Protein AF-0000000074164838 (afdb_homodimer)

Structure (mmCIF, N/CA/C/O backbone):
data_AF-0000000074164838-model_v1
#
loop_
_entity.id
_entity.type
_entity.pdbx_description
1 polymer 'Conserved hypothetical membrane protein'
#
loop_
_atom_site.group_PDB
_atom_site.id
_atom_site.type_symbol
_atom_site.label_atom_id
_atom_site.label_alt_id
_atom_site.label_comp_id
_atom_site.label_asym_id
_atom_site.label_entity_id
_atom_site.label_seq_id
_atom_site.pdbx_PDB_ins_code
_atom_site.Cartn_x
_atom_site.Cartn_y
_atom_site.Cartn_z
_atom_site.occupancy
_atom_site.B_iso_or_equiv
_atom_site.auth_seq_id
_atom_site.auth_comp_id
_atom_site.auth_asym_id
_atom_site.auth_atom_id
_atom_site.pdbx_PDB_model_num
ATOM 1 N N . MET A 1 1 ? -15.133 31.375 -4.34 1 31.69 1 MET A N 1
ATOM 2 C CA . MET A 1 1 ? -13.945 30.531 -4.297 1 31.69 1 MET A CA 1
ATOM 3 C C . MET A 1 1 ? -14.195 29.203 -4.98 1 31.69 1 MET A C 1
ATOM 5 O O . MET A 1 1 ? -15.008 28.406 -4.512 1 31.69 1 MET A O 1
ATOM 9 N N . LYS A 1 2 ? -14.445 29.156 -6.27 1 39.19 2 LYS A N 1
ATOM 10 C CA . LYS A 1 2 ? -14.992 28.188 -7.219 1 39.19 2 LYS A CA 1
ATOM 11 C C . LYS A 1 2 ? -14.523 26.766 -6.898 1 39.19 2 LYS A C 1
ATOM 13 O O . LYS A 1 2 ? -13.336 26.547 -6.66 1 39.19 2 LYS A O 1
ATOM 18 N N . ASN A 1 3 ? -15.234 25.781 -6.465 1 41.34 3 ASN A N 1
ATOM 19 C CA . ASN A 1 3 ? -15.07 24.484 -5.812 1 41.34 3 ASN A CA 1
ATOM 20 C C . ASN A 1 3 ? -14.289 23.516 -6.68 1 41.34 3 ASN A C 1
ATOM 22 O O . ASN A 1 3 ? -14.82 22.969 -7.645 1 41.34 3 ASN A O 1
ATOM 26 N N . GLN A 1 4 ? -13.25 23.906 -7.422 1 44 4 GLN A N 1
ATOM 27 C CA . GLN A 1 4 ? -12.352 23.219 -8.344 1 44 4 GLN A CA 1
ATOM 28 C C . GLN A 1 4 ? -12.258 21.719 -8.008 1 44 4 GLN A C 1
ATOM 30 O O . GLN A 1 4 ? -11.781 21.359 -6.934 1 44 4 GLN A O 1
ATOM 35 N N . LYS A 1 5 ? -13.148 21.094 -8.508 1 53.88 5 LYS A N 1
ATOM 36 C CA . LYS A 1 5 ? -13.234 19.641 -8.43 1 53.88 5 LYS A CA 1
ATOM 37 C C . LYS A 1 5 ? -11.844 19.016 -8.352 1 53.88 5 LYS A C 1
ATOM 39 O O . LYS A 1 5 ? -11.023 19.188 -9.25 1 53.88 5 LYS A O 1
ATOM 44 N N . SER A 1 6 ? -11.188 18.734 -7.074 1 76 6 SER A N 1
ATOM 45 C CA . SER A 1 6 ? -9.82 18.516 -6.613 1 76 6 SER A CA 1
ATOM 46 C C . SER A 1 6 ? -9.25 17.234 -7.184 1 76 6 SER A C 1
ATOM 48 O O . SER A 1 6 ? -9.992 16.297 -7.508 1 76 6 SER A O 1
ATOM 50 N N . ILE A 1 7 ? -8.242 17.312 -8.062 1 84.12 7 ILE A N 1
ATOM 51 C CA . ILE A 1 7 ? -7.473 16.219 -8.664 1 84.12 7 ILE A CA 1
ATOM 52 C C . ILE A 1 7 ? -7.523 14.992 -7.762 1 84.12 7 ILE A C 1
ATOM 54 O O . ILE A 1 7 ? -7.48 13.859 -8.242 1 84.12 7 ILE A O 1
ATOM 58 N N . ASP A 1 8 ? -7.82 15.195 -6.543 1 85.44 8 ASP A N 1
ATOM 59 C CA . ASP A 1 8 ? -7.855 14.094 -5.586 1 85.44 8 ASP A CA 1
ATOM 60 C C . ASP A 1 8 ? -9.07 13.203 -5.816 1 85.44 8 ASP A C 1
ATOM 62 O O . ASP A 1 8 ? -8.977 11.977 -5.738 1 85.44 8 ASP A O 1
ATOM 66 N N . VAL A 1 9 ? -10.188 13.852 -6.25 1 86.56 9 VAL A N 1
ATOM 67 C CA . VAL A 1 9 ? -11.406 13.094 -6.504 1 86.56 9 VAL A CA 1
ATOM 68 C C . VAL A 1 9 ? -11.227 12.211 -7.73 1 86.56 9 VAL A C 1
ATOM 70 O O . VAL A 1 9 ? -11.516 11.008 -7.688 1 86.56 9 VAL A O 1
ATOM 73 N N . TYR A 1 10 ? -10.711 12.734 -8.719 1 88.88 10 TYR A N 1
ATOM 74 C CA . TYR A 1 10 ? -10.516 11.992 -9.961 1 88.88 10 TYR A CA 1
ATOM 75 C C . TYR A 1 10 ? -9.539 10.836 -9.75 1 88.88 10 TYR A C 1
ATOM 77 O O . TYR A 1 10 ? -9.781 9.719 -10.211 1 88.88 10 TYR A O 1
ATOM 85 N N . LEU A 1 11 ? -8.523 11.094 -9.094 1 90.75 11 LEU A N 1
ATOM 86 C CA . LEU A 1 11 ? -7.52 10.07 -8.844 1 90.75 11 LEU A CA 1
ATOM 87 C C . LEU A 1 11 ? -8.086 8.961 -7.957 1 90.75 11 LEU A C 1
ATOM 89 O O . LEU A 1 11 ? -7.883 7.777 -8.234 1 90.75 11 LEU A O 1
ATOM 93 N N . ALA A 1 12 ? -8.805 9.352 -7.012 1 91.44 12 ALA A N 1
ATOM 94 C CA . ALA A 1 12 ? -9.383 8.375 -6.098 1 91.44 12 ALA A CA 1
ATOM 95 C C . ALA A 1 12 ? -10.414 7.5 -6.805 1 91.44 12 ALA A C 1
ATOM 97 O O . ALA A 1 12 ? -10.391 6.273 -6.676 1 91.44 12 ALA A O 1
ATOM 98 N N . TYR A 1 13 ? -11.211 8.07 -7.621 1 93.06 13 TYR A N 1
ATOM 99 C CA . TYR A 1 13 ? -12.242 7.32 -8.32 1 93.06 13 TYR A CA 1
ATOM 100 C C . TYR A 1 13 ? -11.641 6.43 -9.398 1 93.06 13 TYR A C 1
ATOM 102 O O . TYR A 1 13 ? -12.203 5.379 -9.734 1 93.06 13 TYR A O 1
ATOM 110 N N . SER A 1 14 ? -10.531 6.863 -9.898 1 93.5 14 SER A N 1
ATOM 111 C CA . SER A 1 14 ? -9.875 6.043 -10.906 1 93.5 14 SER A CA 1
ATOM 112 C C . SER A 1 14 ? -9.414 4.707 -10.32 1 93.5 14 SER A C 1
ATOM 114 O O . SER A 1 14 ? -9.227 3.736 -11.055 1 93.5 14 SER A O 1
ATOM 116 N N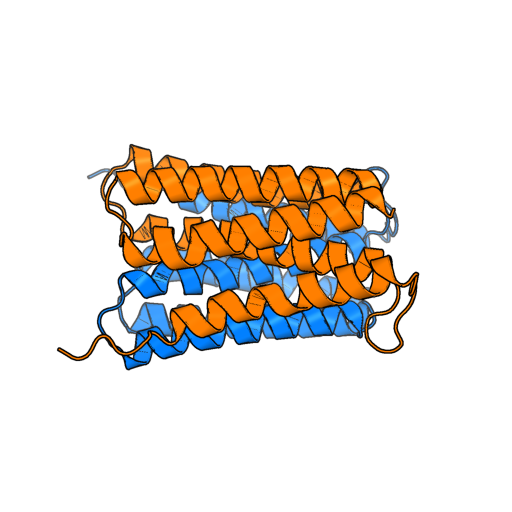 . GLY A 1 15 ? -9.242 4.672 -9.055 1 93.38 15 GLY A N 1
ATOM 117 C CA . GLY A 1 15 ? -8.875 3.438 -8.383 1 93.38 15 GLY A CA 1
ATOM 118 C C . GLY A 1 15 ? -9.945 2.371 -8.461 1 93.38 15 GLY A C 1
ATOM 119 O O . GLY A 1 15 ? -9.664 1.185 -8.273 1 93.38 15 GLY A O 1
ATOM 120 N N . LEU A 1 16 ? -11.125 2.76 -8.812 1 95.25 16 LEU A N 1
ATOM 121 C CA . LEU A 1 16 ? -12.25 1.836 -8.906 1 95.25 16 LEU A CA 1
ATOM 122 C C . LEU A 1 16 ? -12.219 1.068 -10.219 1 95.25 16 LEU A C 1
ATOM 124 O O . LEU A 1 16 ? -12.805 -0.01 -10.328 1 95.25 16 LEU A O 1
ATOM 128 N N . ILE A 1 17 ? -11.562 1.521 -11.117 1 95.75 17 ILE A N 1
ATOM 129 C CA . ILE A 1 17 ? -11.633 1.052 -12.492 1 95.75 17 ILE A CA 1
ATOM 130 C C . ILE A 1 17 ? -11.172 -0.401 -12.57 1 95.75 17 ILE A C 1
ATOM 132 O O . ILE A 1 17 ? -11.875 -1.256 -13.117 1 95.75 17 ILE A O 1
ATOM 136 N N . PRO A 1 18 ? -10.055 -0.756 -12.062 1 96.69 18 PRO A N 1
ATOM 137 C CA . PRO A 1 18 ? -9.633 -2.156 -12.164 1 96.69 18 PRO A CA 1
ATOM 138 C C . PRO A 1 18 ? -10.586 -3.109 -11.438 1 96.69 18 PRO A C 1
ATOM 140 O O . PRO A 1 18 ? -10.844 -4.211 -11.922 1 96.69 18 PRO A O 1
ATOM 143 N N . PHE A 1 19 ? -11.094 -2.664 -10.289 1 97.94 19 PHE A N 1
ATOM 144 C CA . PHE A 1 19 ? -12.062 -3.504 -9.594 1 97.94 19 PHE A CA 1
ATOM 145 C C . PHE A 1 19 ? -13.266 -3.795 -10.477 1 97.94 19 PHE A C 1
ATOM 147 O O . PHE A 1 19 ? -13.727 -4.938 -10.547 1 97.94 19 PHE A O 1
ATOM 154 N N . LEU A 1 20 ? -13.75 -2.723 -11.055 1 97.5 20 LEU A N 1
ATOM 155 C CA . LEU A 1 20 ? -14.891 -2.852 -11.969 1 97.5 20 LEU A CA 1
ATOM 156 C C . LEU A 1 20 ? -14.539 -3.756 -13.141 1 97.5 20 LEU A C 1
ATOM 158 O O . LEU A 1 20 ? -15.312 -4.652 -13.492 1 97.5 20 LEU A O 1
ATOM 162 N N . PHE A 1 21 ? -13.461 -3.578 -13.75 1 97.25 21 PHE A N 1
ATOM 163 C CA . PHE A 1 21 ? -13.016 -4.324 -14.922 1 97.25 21 PHE A CA 1
ATOM 164 C C . PHE A 1 21 ? -12.93 -5.812 -14.617 1 97.25 21 PHE A C 1
ATOM 166 O O . PHE A 1 21 ? -13.492 -6.633 -15.344 1 97.25 21 PHE A O 1
ATOM 173 N N . PHE A 1 22 ? -12.266 -6.176 -13.578 1 97.25 22 PHE A N 1
ATOM 174 C CA . PHE A 1 22 ? -12.047 -7.586 -13.273 1 97.25 22 PHE A CA 1
ATOM 175 C C . PHE A 1 22 ? -13.352 -8.25 -12.852 1 97.25 22 PHE A C 1
ATOM 177 O O . PHE A 1 22 ? -13.578 -9.43 -13.148 1 97.25 22 PHE A O 1
ATOM 184 N N . THR A 1 23 ? -14.195 -7.504 -12.094 1 97.56 23 THR A N 1
ATOM 185 C CA . THR A 1 23 ? -15.492 -8.055 -11.727 1 97.56 23 THR A CA 1
ATOM 186 C C . THR A 1 23 ? -16.328 -8.344 -12.969 1 97.56 23 THR A C 1
ATOM 188 O O . THR A 1 23 ? -16.969 -9.391 -13.062 1 97.56 23 THR A O 1
ATOM 191 N N . ILE A 1 24 ? -16.312 -7.426 -13.938 1 97.56 24 ILE A N 1
ATOM 192 C CA . ILE A 1 24 ? -17.031 -7.625 -15.195 1 97.56 24 ILE A CA 1
ATOM 193 C C . ILE A 1 24 ? -16.453 -8.844 -15.922 1 97.56 24 ILE A C 1
ATOM 195 O O . ILE A 1 24 ? -17.219 -9.648 -16.469 1 97.56 24 ILE A O 1
ATOM 199 N N . CYS A 1 25 ? -15.172 -8.969 -15.961 1 97.31 25 CYS A N 1
ATOM 200 C CA . CYS A 1 25 ? -14.547 -10.133 -16.578 1 97.31 25 CYS A CA 1
ATOM 201 C C . CYS A 1 25 ? -15.055 -11.422 -15.945 1 97.31 25 CYS A C 1
ATOM 203 O O . CYS A 1 25 ? -15.375 -12.383 -16.656 1 97.31 25 CYS A O 1
ATOM 205 N N . LEU A 1 26 ? -15.125 -11.445 -14.641 1 96.38 26 LEU A N 1
ATOM 206 C CA . LEU A 1 26 ? -15.586 -12.641 -13.945 1 96.38 26 LEU A CA 1
ATOM 207 C C . LEU A 1 26 ? -17.062 -12.906 -14.242 1 96.38 26 LEU A C 1
ATOM 209 O O . LEU A 1 26 ? -17.469 -14.062 -14.391 1 96.38 26 LEU A O 1
ATOM 213 N N . LEU A 1 27 ? -17.875 -11.867 -14.336 1 96.44 27 LEU A N 1
ATOM 214 C CA . LEU A 1 27 ? -19.297 -11.984 -14.633 1 96.44 27 LEU A CA 1
ATOM 215 C C . LEU A 1 27 ? -19.516 -12.648 -15.992 1 96.44 27 LEU A C 1
ATOM 217 O O . LEU A 1 27 ? -20.469 -13.406 -16.172 1 96.44 27 LEU A O 1
ATOM 221 N N . PHE A 1 28 ? -18.594 -12.43 -16.859 1 96.81 28 PHE A N 1
ATOM 222 C CA . PHE A 1 28 ? -18.719 -12.977 -18.219 1 96.81 28 PHE A CA 1
ATOM 223 C C . PHE A 1 28 ? -17.844 -14.219 -18.375 1 96.81 28 PHE A C 1
ATOM 225 O O . PHE A 1 28 ? -17.625 -14.672 -19.5 1 96.81 28 PHE A O 1
ATOM 232 N N . ASN A 1 29 ? -17.25 -14.703 -17.328 1 94.62 29 ASN A N 1
ATOM 233 C CA . ASN A 1 29 ? -16.5 -15.953 -17.25 1 94.62 29 ASN A CA 1
ATOM 234 C C . ASN A 1 29 ? -15.172 -15.867 -18 1 94.62 29 ASN A C 1
ATOM 236 O O . ASN A 1 29 ? -14.742 -16.844 -18.625 1 94.62 29 ASN A O 1
ATOM 240 N N . TYR A 1 30 ? -14.68 -14.688 -18.047 1 94.62 30 TYR A N 1
ATOM 241 C CA . TYR A 1 30 ? -13.312 -14.516 -18.531 1 94.62 30 TYR A CA 1
ATOM 242 C C . TYR A 1 30 ? -12.297 -14.75 -17.422 1 94.62 30 TYR A C 1
ATOM 244 O O . TYR A 1 30 ? -11.953 -13.836 -16.688 1 94.62 30 TYR A O 1
ATOM 252 N N . LYS A 1 31 ? -11.742 -15.891 -17.391 1 92.56 31 LYS A N 1
ATOM 253 C CA . LYS A 1 31 ? -10.891 -16.312 -16.297 1 92.56 31 LYS A CA 1
ATOM 254 C C . LYS A 1 31 ? -9.438 -15.914 -16.531 1 92.56 31 LYS A C 1
ATOM 256 O O . LYS A 1 31 ? -8.625 -15.922 -15.609 1 92.56 31 LYS A O 1
ATOM 261 N N . HIS A 1 32 ? -9.094 -15.602 -17.797 1 92.94 32 HIS A N 1
ATOM 262 C CA . HIS A 1 32 ? -7.746 -15.188 -18.156 1 92.94 32 HIS A CA 1
ATOM 263 C C . HIS A 1 32 ? -7.781 -14.047 -19.172 1 92.94 32 HIS A C 1
ATOM 265 O O . HIS A 1 32 ? -8.586 -14.062 -20.109 1 92.94 32 HIS A O 1
ATOM 271 N N . THR A 1 33 ? -7.055 -13.047 -18.844 1 89.5 33 THR A N 1
ATOM 272 C CA . THR A 1 33 ? -6.918 -11.945 -19.797 1 89.5 33 THR A CA 1
ATOM 273 C C . THR A 1 33 ? -5.5 -11.898 -20.359 1 89.5 33 THR A C 1
ATOM 275 O O . THR A 1 33 ? -4.559 -12.375 -19.734 1 89.5 33 THR A O 1
ATOM 278 N N . LEU A 1 34 ? -5.398 -11.383 -21.547 1 86.38 34 LEU A N 1
ATOM 279 C CA . LEU A 1 34 ? -4.121 -11.344 -22.25 1 86.38 34 LEU A CA 1
ATOM 280 C C . LEU A 1 34 ? -3.105 -10.5 -21.5 1 86.38 34 LEU A C 1
ATOM 282 O O . LEU A 1 34 ? -1.947 -10.891 -21.344 1 86.38 34 LEU A O 1
ATOM 286 N N . ILE A 1 35 ? -3.531 -9.43 -20.844 1 86.06 35 ILE A N 1
ATOM 287 C CA . ILE A 1 35 ? -2.643 -8.445 -20.25 1 86.06 35 ILE A CA 1
ATOM 288 C C . ILE A 1 35 ? -2.449 -8.75 -18.766 1 86.06 35 ILE A C 1
ATOM 290 O O . ILE A 1 35 ? -1.34 -8.633 -18.234 1 86.06 35 ILE A O 1
ATOM 294 N N . PHE A 1 36 ? -3.482 -9.281 -18.125 1 91.06 36 PHE A N 1
ATOM 295 C CA . PHE A 1 36 ? -3.447 -9.328 -16.656 1 91.06 36 PHE A CA 1
ATOM 296 C C . PHE A 1 36 ? -3.352 -10.773 -16.172 1 91.06 36 PHE A C 1
ATOM 298 O O . PHE A 1 36 ? -3.242 -11.016 -14.969 1 91.06 36 PHE A O 1
ATOM 305 N N . GLY A 1 37 ? -3.344 -11.75 -17.125 1 91.88 37 GLY A N 1
ATOM 306 C CA . GLY A 1 37 ? -3.264 -13.148 -16.734 1 91.88 37 GLY A CA 1
ATOM 307 C C . GLY A 1 37 ? -4.523 -13.656 -16.062 1 91.88 37 GLY A C 1
ATOM 308 O O . GLY A 1 37 ? -5.629 -13.461 -16.578 1 91.88 37 GLY A O 1
ATOM 309 N N . ASN A 1 38 ? -4.336 -14.391 -14.977 1 93.88 38 ASN A N 1
ATOM 310 C CA . ASN A 1 38 ? -5.488 -14.914 -14.25 1 93.88 38 ASN A CA 1
ATOM 311 C C . ASN A 1 38 ? -6.312 -13.797 -13.625 1 93.88 38 ASN A C 1
ATOM 313 O O . ASN A 1 38 ? -5.789 -13 -12.844 1 93.88 38 ASN A O 1
ATOM 317 N N . THR A 1 39 ? -7.57 -13.727 -13.922 1 95.94 39 THR A N 1
ATOM 318 C CA . THR A 1 39 ? -8.453 -12.625 -13.547 1 95.94 39 THR A CA 1
ATOM 319 C C . THR A 1 39 ? -8.578 -12.531 -12.023 1 95.94 39 THR A C 1
ATOM 321 O O . THR A 1 39 ? -8.5 -11.438 -11.461 1 95.94 39 THR A O 1
ATOM 324 N N . ILE A 1 40 ? -8.758 -13.633 -11.383 1 95.75 40 ILE A N 1
ATOM 325 C CA . ILE A 1 40 ? -8.938 -13.656 -9.938 1 95.75 40 ILE A CA 1
ATOM 326 C C . ILE A 1 40 ? -7.656 -13.203 -9.25 1 95.75 40 ILE A C 1
ATOM 328 O O . ILE A 1 40 ? -7.699 -12.43 -8.289 1 95.75 40 ILE A O 1
ATOM 332 N N . GLN A 1 41 ? -6.551 -13.617 -9.781 1 93.44 41 GLN A N 1
ATOM 333 C CA . GLN A 1 41 ? -5.266 -13.227 -9.203 1 93.44 41 GLN A CA 1
ATOM 334 C C . GLN A 1 41 ? -5.004 -11.734 -9.414 1 93.44 41 GLN A C 1
ATOM 336 O O . GLN A 1 41 ? -4.508 -11.055 -8.516 1 93.44 41 GLN A O 1
ATOM 341 N N . ALA A 1 42 ? -5.336 -11.336 -10.57 1 94.44 42 ALA A N 1
ATOM 342 C CA . ALA A 1 42 ? -5.148 -9.922 -10.875 1 94.44 42 ALA A CA 1
ATOM 343 C C . ALA A 1 42 ? -6 -9.047 -9.953 1 94.44 42 ALA A C 1
ATOM 345 O O . ALA A 1 42 ? -5.523 -8.039 -9.43 1 94.44 42 ALA A O 1
ATOM 346 N N . LEU A 1 43 ? -7.246 -9.453 -9.758 1 96.31 43 LEU A N 1
ATOM 347 C CA . LEU A 1 43 ? -8.141 -8.742 -8.852 1 96.31 43 LEU A CA 1
ATOM 348 C C . LEU A 1 43 ? -7.605 -8.773 -7.422 1 96.31 43 LEU A C 1
ATOM 350 O O . LEU A 1 43 ? -7.613 -7.758 -6.727 1 96.31 43 LEU A O 1
ATOM 354 N N . SER A 1 44 ? -7.102 -9.906 -7.027 1 96.19 44 SER A N 1
ATOM 355 C CA . SER A 1 44 ? -6.582 -10.094 -5.676 1 96.19 44 SER A CA 1
ATOM 356 C C . SER A 1 44 ? -5.359 -9.219 -5.426 1 96.19 44 SER A C 1
ATOM 358 O O . SER A 1 44 ? -5.262 -8.562 -4.387 1 96.19 44 SER A O 1
ATOM 360 N N . ILE A 1 45 ? -4.496 -9.188 -6.395 1 95.69 45 ILE A N 1
ATOM 361 C CA . ILE A 1 45 ? -3.268 -8.414 -6.258 1 95.69 45 ILE A CA 1
ATOM 362 C C . ILE A 1 45 ? -3.6 -6.922 -6.23 1 95.69 45 ILE A C 1
ATOM 364 O O . ILE A 1 45 ? -3.018 -6.164 -5.449 1 95.69 45 ILE A O 1
ATOM 368 N N . TYR A 1 46 ? -4.504 -6.578 -7.07 1 96.88 46 TYR A N 1
ATOM 369 C CA . TYR A 1 46 ? -4.895 -5.172 -7.078 1 96.88 46 TYR A CA 1
ATOM 370 C C . TYR A 1 46 ? -5.52 -4.773 -5.746 1 96.88 46 TYR A C 1
ATOM 372 O O . TYR A 1 46 ? -5.199 -3.717 -5.191 1 96.88 46 TYR A O 1
ATOM 380 N N . GLY A 1 47 ? -6.43 -5.594 -5.258 1 97.62 47 GLY A N 1
ATOM 381 C CA . GLY A 1 47 ? -7 -5.34 -3.945 1 97.62 47 GLY A CA 1
ATOM 382 C C . GLY A 1 47 ? -5.957 -5.254 -2.85 1 97.62 47 GLY A C 1
ATOM 383 O O . GLY A 1 47 ? -6.039 -4.391 -1.972 1 97.62 47 GLY A O 1
ATOM 384 N N . LEU A 1 48 ? -5.031 -6.156 -2.93 1 97.56 48 LEU A N 1
ATOM 385 C CA . LEU A 1 48 ? -3.924 -6.188 -1.978 1 97.56 48 LEU A CA 1
ATOM 386 C C . LEU A 1 48 ? -3.154 -4.871 -2 1 97.56 48 LEU A C 1
ATOM 388 O O . LEU A 1 48 ? -2.863 -4.297 -0.948 1 97.56 48 LEU A O 1
ATOM 392 N N . ILE A 1 49 ? -2.887 -4.363 -3.145 1 97.62 49 ILE A N 1
ATOM 393 C CA . ILE A 1 49 ? -2.115 -3.145 -3.365 1 97.62 49 ILE A CA 1
ATOM 394 C C . ILE A 1 49 ? -2.893 -1.94 -2.838 1 97.62 49 ILE A C 1
ATOM 396 O O . ILE A 1 49 ? -2.334 -1.093 -2.137 1 97.62 49 ILE A O 1
ATOM 400 N N . ILE A 1 50 ? -4.105 -1.891 -3.133 1 97.81 50 ILE A N 1
ATOM 401 C CA . ILE A 1 50 ? -4.914 -0.744 -2.732 1 97.81 50 ILE A CA 1
ATOM 402 C C . ILE A 1 50 ? -5.113 -0.757 -1.219 1 97.81 50 ILE A C 1
ATOM 404 O O . ILE A 1 50 ? -5.059 0.291 -0.57 1 97.81 50 ILE A O 1
ATOM 408 N N . ALA A 1 51 ? -5.383 -1.91 -0.693 1 97.94 51 ALA A N 1
ATOM 409 C CA . ALA A 1 51 ? -5.504 -2.012 0.759 1 97.94 51 ALA A CA 1
ATOM 410 C C . ALA A 1 51 ? -4.227 -1.542 1.45 1 97.94 51 ALA A C 1
ATOM 412 O O . ALA A 1 51 ? -4.285 -0.82 2.449 1 97.94 51 ALA A O 1
ATOM 413 N N . SER A 1 52 ? -3.066 -1.959 0.964 1 98.12 52 SER A N 1
ATOM 414 C CA . SER A 1 52 ? -1.783 -1.535 1.514 1 98.12 52 SER A CA 1
ATOM 415 C C . SER A 1 52 ? -1.585 -0.031 1.361 1 98.12 52 SER A C 1
ATOM 417 O O . SER A 1 52 ? -1.086 0.63 2.275 1 98.12 52 SER A O 1
ATOM 419 N N . PHE A 1 53 ? -1.989 0.453 0.22 1 97.88 53 PHE A N 1
ATOM 420 C CA . PHE A 1 53 ? -1.937 1.882 -0.066 1 97.88 53 PHE A CA 1
ATOM 421 C C . PHE A 1 53 ? -2.752 2.668 0.953 1 97.88 53 PHE A C 1
ATOM 423 O O . PHE A 1 53 ? -2.279 3.668 1.497 1 97.88 53 PHE A O 1
ATOM 430 N N . LEU A 1 54 ? -3.963 2.191 1.218 1 97.12 54 LEU A N 1
ATOM 431 C CA . LEU A 1 54 ? -4.848 2.871 2.158 1 97.12 54 LEU A CA 1
ATOM 432 C C . LEU A 1 54 ? -4.285 2.811 3.574 1 97.12 54 LEU A C 1
ATOM 434 O O . LEU A 1 54 ? -4.402 3.773 4.336 1 97.12 54 LEU A O 1
ATOM 438 N N . ALA A 1 55 ? -3.721 1.688 3.924 1 97.25 55 ALA A N 1
ATOM 439 C CA . ALA A 1 55 ? -3.045 1.609 5.215 1 97.25 55 ALA A CA 1
ATOM 440 C C . ALA A 1 55 ? -1.908 2.625 5.301 1 97.25 55 ALA A C 1
ATOM 442 O O . ALA A 1 55 ? -1.709 3.256 6.344 1 97.25 55 ALA A O 1
ATOM 443 N N . GLY A 1 56 ? -1.206 2.824 4.23 1 96.56 56 GLY A N 1
ATOM 444 C CA . GLY A 1 56 ? -0.144 3.816 4.164 1 96.56 56 GLY A CA 1
ATOM 445 C C . GLY A 1 56 ? -0.644 5.238 4.34 1 96.56 56 GLY A C 1
ATOM 446 O O . GLY A 1 56 ? 0.036 6.07 4.941 1 96.56 56 GLY A O 1
ATOM 447 N N . THR A 1 57 ? -1.803 5.496 3.805 1 94.81 57 THR A N 1
ATOM 448 C CA . THR A 1 57 ? -2.377 6.828 3.961 1 94.81 57 THR A CA 1
ATOM 449 C C . THR A 1 57 ? -2.559 7.172 5.438 1 94.81 57 THR A C 1
ATOM 451 O O . THR A 1 57 ? -2.348 8.312 5.844 1 94.81 57 THR A O 1
ATOM 454 N N . HIS A 1 58 ? -2.959 6.16 6.219 1 94.06 58 HIS A N 1
ATOM 455 C CA . HIS A 1 58 ? -3.115 6.375 7.652 1 94.06 58 HIS A CA 1
ATOM 456 C C . HIS A 1 58 ? -1.775 6.676 8.312 1 94.06 58 HIS A C 1
ATOM 458 O O . HIS A 1 58 ? -1.688 7.547 9.188 1 94.06 58 HIS A O 1
ATOM 464 N N . TRP A 1 59 ? -0.799 5.992 7.91 1 92.44 59 TRP A N 1
ATOM 465 C CA . TRP A 1 59 ? 0.55 6.238 8.406 1 92.44 59 TRP A CA 1
ATOM 466 C C . TRP A 1 59 ? 1.011 7.648 8.062 1 92.44 59 TRP A C 1
ATOM 468 O O . TRP A 1 59 ? 1.604 8.336 8.898 1 92.44 59 TRP A O 1
ATOM 478 N N . GLY A 1 60 ? 0.771 8.031 6.883 1 89.56 60 GLY A N 1
ATOM 479 C CA . GLY A 1 60 ? 1.166 9.359 6.445 1 89.56 60 GLY A CA 1
ATOM 480 C C . GLY A 1 60 ? 0.454 10.469 7.195 1 89.56 60 GLY A C 1
ATOM 481 O O . GLY A 1 60 ? 1.03 11.539 7.434 1 89.56 60 GLY A O 1
ATOM 482 N N . ARG A 1 61 ? -0.73 10.242 7.578 1 86.62 61 ARG A N 1
ATOM 483 C CA . ARG A 1 61 ? -1.553 11.258 8.227 1 86.62 61 ARG A CA 1
ATOM 484 C C . ARG A 1 61 ? -1.135 11.453 9.68 1 86.62 61 ARG A C 1
ATOM 486 O O . ARG A 1 61 ? -1.387 12.508 10.2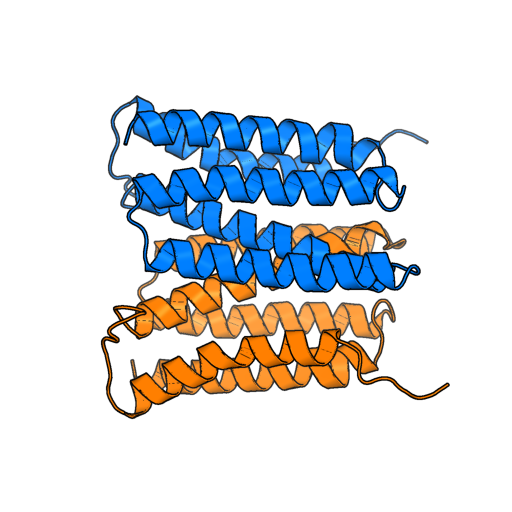66 1 86.62 61 ARG A O 1
ATOM 493 N N . GLN A 1 62 ? -0.543 10.477 10.227 1 79.81 62 GLN A N 1
ATOM 494 C CA . GLN A 1 62 ? -0.271 10.508 11.664 1 79.81 62 GLN A CA 1
ATOM 495 C C . GLN A 1 62 ? 0.726 11.609 12.008 1 79.81 62 GLN A C 1
ATOM 497 O O . GLN A 1 62 ? 0.766 12.078 13.148 1 79.81 62 GLN A O 1
ATOM 502 N N . ILE A 1 63 ? 1.451 12.094 11.102 1 74.44 63 ILE A N 1
ATOM 503 C CA . ILE A 1 63 ? 2.541 13.023 11.375 1 74.44 63 ILE A CA 1
ATOM 504 C C . ILE A 1 63 ? 1.975 14.352 11.859 1 74.44 63 ILE A C 1
ATOM 506 O O . ILE A 1 63 ? 2.578 15.023 12.695 1 74.44 63 ILE A O 1
ATOM 510 N N . ASN A 1 64 ? 0.823 14.68 11.477 1 72.69 64 ASN A N 1
ATOM 511 C CA . ASN A 1 64 ? 0.261 15.977 11.828 1 72.69 64 ASN A CA 1
ATOM 512 C C . ASN A 1 64 ? -0.788 15.852 12.93 1 72.69 64 ASN A C 1
ATOM 514 O O . ASN A 1 64 ? -1.488 16.828 13.234 1 72.69 64 ASN A O 1
ATOM 518 N N . ILE A 1 65 ? -0.87 14.703 13.453 1 80.06 65 ILE A N 1
ATOM 519 C CA . ILE A 1 65 ? -1.871 14.492 14.492 1 80.06 65 ILE A CA 1
ATOM 520 C C . ILE A 1 65 ? -1.294 14.883 15.852 1 80.06 65 ILE A C 1
ATOM 522 O O . ILE A 1 65 ? -0.217 14.414 16.234 1 80.06 65 ILE A O 1
ATOM 526 N N . GLU A 1 66 ? -1.985 15.711 16.531 1 81 66 GLU A N 1
ATOM 527 C CA . GLU A 1 66 ? -1.521 16.234 17.812 1 81 66 GLU A CA 1
ATOM 528 C C . GLU A 1 66 ? -1.854 15.266 18.953 1 81 66 GLU A C 1
ATOM 530 O O . GLU A 1 66 ? -1.044 15.062 19.859 1 81 66 GLU A O 1
ATOM 535 N N . SER A 1 67 ? -3.021 14.672 18.938 1 87.81 67 SER A N 1
ATOM 536 C CA . SER A 1 67 ? -3.447 13.742 19.984 1 87.81 67 SER A CA 1
ATOM 537 C C . SER A 1 67 ? -2.59 12.484 20 1 87.81 67 SER A C 1
ATOM 539 O O . SER A 1 67 ? -2.566 11.734 19.016 1 87.81 67 SER A O 1
ATOM 541 N N . PRO A 1 68 ? -1.895 12.234 21.094 1 88.06 68 PRO A N 1
ATOM 542 C CA . PRO A 1 68 ? -1.025 11.055 21.141 1 88.06 68 PRO A CA 1
ATOM 543 C C . PRO A 1 68 ? -1.791 9.75 20.953 1 88.06 68 PRO A C 1
ATOM 545 O O . PRO A 1 68 ? -1.271 8.805 20.344 1 88.06 68 PRO A O 1
ATOM 548 N N . ILE A 1 69 ? -2.986 9.758 21.469 1 89.44 69 ILE A N 1
ATOM 549 C CA . ILE A 1 69 ? -3.781 8.531 21.391 1 89.44 69 ILE A CA 1
ATOM 550 C C . ILE A 1 69 ? -4.191 8.273 19.938 1 89.44 69 ILE A C 1
ATOM 552 O O . ILE A 1 69 ? -4.105 7.137 19.469 1 89.44 69 ILE A O 1
ATOM 556 N N . VAL A 1 70 ? -4.602 9.273 19.219 1 89.31 70 VAL A N 1
ATOM 557 C CA . VAL A 1 70 ? -5.012 9.141 17.812 1 89.31 70 VAL A CA 1
ATOM 558 C C . VAL A 1 70 ? -3.803 8.789 16.953 1 89.31 70 VAL A C 1
ATOM 560 O O . VAL A 1 70 ? -3.895 7.938 16.062 1 89.31 70 VAL A O 1
ATOM 563 N N . LYS A 1 71 ? -2.742 9.414 17.281 1 90.38 71 LYS A N 1
ATOM 564 C CA . LYS A 1 71 ? -1.498 9.133 16.562 1 90.38 71 LYS A CA 1
ATOM 565 C C . LYS A 1 71 ? -1.108 7.668 16.688 1 90.38 71 LYS A C 1
ATOM 567 O O . LYS A 1 71 ? -0.811 7.008 15.695 1 90.38 71 LYS A O 1
ATOM 572 N N . LEU A 1 72 ? -1.156 7.219 17.891 1 90.75 72 LEU A N 1
ATOM 573 C CA . LEU A 1 72 ? -0.811 5.828 18.172 1 90.75 72 LEU A CA 1
ATOM 574 C C . LEU A 1 72 ? -1.76 4.875 17.453 1 90.75 72 LEU A C 1
ATOM 576 O O . LEU A 1 72 ? -1.328 3.863 16.906 1 90.75 72 LEU A O 1
ATOM 580 N N . LEU A 1 73 ? -2.977 5.207 17.453 1 90.5 73 LEU A N 1
ATOM 581 C CA . LEU A 1 73 ? -3.986 4.387 16.797 1 90.5 73 LEU A CA 1
ATOM 582 C C . LEU A 1 73 ? -3.705 4.266 15.305 1 90.5 73 LEU A C 1
ATOM 584 O O . LEU A 1 73 ? -3.781 3.174 14.734 1 90.5 73 LEU A O 1
ATOM 588 N N . LEU A 1 74 ? -3.402 5.332 14.711 1 92.56 74 LEU A N 1
ATOM 589 C CA . LEU A 1 74 ? -3.137 5.328 13.273 1 92.56 74 LEU A CA 1
ATOM 590 C C . LEU A 1 74 ? -1.851 4.566 12.961 1 92.56 74 LEU A C 1
ATOM 592 O O . LEU A 1 74 ? -1.786 3.828 11.977 1 92.56 74 LEU A O 1
ATOM 596 N N . GLN A 1 75 ? -0.88 4.746 13.844 1 92.25 75 GLN A N 1
ATOM 597 C CA . GLN A 1 75 ? 0.391 4.051 13.664 1 92.25 75 GLN A CA 1
ATOM 598 C C . GLN A 1 75 ? 0.214 2.541 13.773 1 92.25 75 GLN A C 1
ATOM 600 O O . GLN A 1 75 ? 0.638 1.794 12.891 1 92.25 75 GLN A O 1
ATOM 605 N N . ILE A 1 76 ? -0.431 2.145 14.719 1 93.19 76 ILE A N 1
ATOM 606 C CA . ILE A 1 76 ? -0.591 0.722 15 1 93.19 76 ILE A CA 1
ATOM 607 C C . ILE A 1 76 ? -1.544 0.101 13.977 1 93.19 76 ILE A C 1
ATOM 609 O O . ILE A 1 76 ? -1.258 -0.959 13.414 1 93.19 76 ILE A O 1
ATOM 613 N N . SER A 1 77 ? -2.627 0.762 13.758 1 94.88 77 SER A N 1
ATOM 614 C CA . SER A 1 77 ? -3.625 0.196 12.859 1 94.88 77 SER A CA 1
ATOM 615 C C . SER A 1 77 ? -3.08 0.069 11.438 1 94.88 77 SER A C 1
ATOM 617 O O . SER A 1 77 ? -3.369 -0.907 10.742 1 94.88 77 SER A O 1
ATOM 619 N N . SER A 1 78 ? -2.344 0.996 10.977 1 95.81 78 SER A N 1
ATOM 620 C CA . SER A 1 78 ? -1.773 0.928 9.633 1 95.81 78 SER A CA 1
ATOM 621 C C . SER A 1 78 ? -0.866 -0.289 9.477 1 95.81 78 SER A C 1
ATOM 623 O O . SER A 1 78 ? -0.963 -1.021 8.492 1 95.81 78 SER A O 1
ATOM 625 N N . ASN A 1 79 ? -0.026 -0.555 10.516 1 94.62 79 ASN A N 1
ATOM 626 C CA . ASN A 1 79 ? 0.896 -1.685 10.477 1 94.62 79 ASN A CA 1
ATOM 627 C C . ASN A 1 79 ? 0.16 -3.016 10.602 1 94.62 79 ASN A C 1
ATOM 629 O O . ASN A 1 79 ? 0.469 -3.971 9.891 1 94.62 79 ASN A O 1
ATOM 633 N N . ILE A 1 80 ? -0.829 -3.039 11.43 1 95.69 80 ILE A N 1
ATOM 634 C CA . ILE A 1 80 ? -1.602 -4.262 11.617 1 95.69 80 ILE A CA 1
ATOM 635 C C . ILE A 1 80 ? -2.33 -4.613 10.32 1 95.69 80 ILE A C 1
ATOM 637 O O . ILE A 1 80 ? -2.348 -5.773 9.906 1 95.69 80 ILE A O 1
ATOM 641 N N . ASN A 1 81 ? -2.9 -3.648 9.688 1 96.81 81 ASN A N 1
ATOM 642 C CA . ASN A 1 81 ? -3.656 -3.873 8.461 1 96.81 81 ASN A CA 1
ATOM 643 C C . ASN A 1 81 ? -2.764 -4.391 7.34 1 96.81 81 ASN A C 1
ATOM 645 O O . ASN A 1 81 ? -3.137 -5.316 6.621 1 96.81 81 ASN A O 1
ATOM 649 N N . VAL A 1 82 ? -1.576 -3.812 7.23 1 95.5 82 VAL A N 1
ATOM 650 C CA . VAL A 1 82 ? -0.69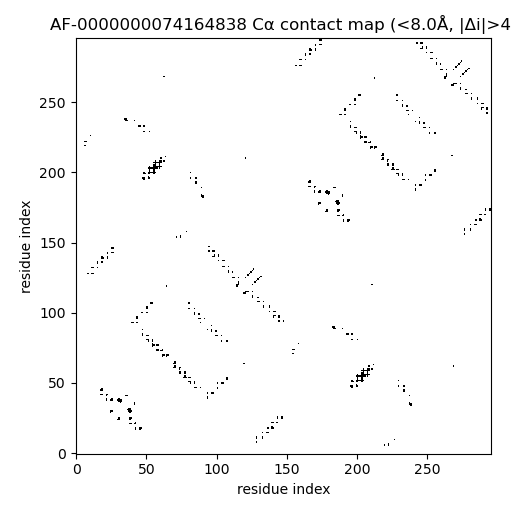9 -4.211 6.137 1 95.5 82 VAL A CA 1
ATOM 651 C C . VAL A 1 82 ? -0.165 -5.621 6.391 1 95.5 82 VAL A C 1
ATOM 653 O O . VAL A 1 82 ? -0.086 -6.438 5.469 1 95.5 82 VAL A O 1
ATOM 656 N N . ILE A 1 83 ? 0.122 -5.977 7.605 1 93.5 83 ILE A N 1
ATOM 657 C CA . ILE A 1 83 ? 0.623 -7.305 7.949 1 93.5 83 ILE A CA 1
ATOM 658 C C . ILE A 1 83 ? -0.48 -8.336 7.746 1 93.5 83 ILE A C 1
ATOM 660 O O . ILE A 1 83 ? -0.228 -9.43 7.234 1 93.5 83 ILE A O 1
ATOM 664 N N . THR A 1 84 ? -1.656 -7.961 8.148 1 95.5 84 THR A N 1
ATOM 665 C CA . THR A 1 84 ? -2.793 -8.867 8.016 1 95.5 84 THR A CA 1
ATOM 666 C C . THR A 1 84 ? -3.035 -9.219 6.551 1 95.5 84 THR A C 1
ATOM 668 O O . THR A 1 84 ? -3.178 -10.391 6.203 1 95.5 84 THR A O 1
ATOM 671 N N . ILE A 1 85 ? -3.059 -8.242 5.738 1 95 85 ILE A N 1
ATOM 672 C CA . ILE A 1 85 ? -3.393 -8.492 4.34 1 95 85 ILE A CA 1
ATOM 673 C C . ILE A 1 85 ? -2.246 -9.242 3.664 1 95 85 ILE A C 1
ATOM 675 O O . ILE A 1 85 ? -2.473 -10.078 2.781 1 95 85 ILE A O 1
ATOM 679 N N . TRP A 1 86 ? -1.003 -8.984 4.07 1 94 86 TRP A N 1
ATOM 680 C CA . TRP A 1 86 ? 0.153 -9.711 3.555 1 94 86 TRP A CA 1
ATOM 681 C C . TRP A 1 86 ? 0.054 -11.195 3.891 1 94 86 TRP A C 1
ATOM 683 O O . TRP A 1 86 ? 0.143 -12.047 3.004 1 94 86 TRP A O 1
ATOM 693 N N . PHE A 1 87 ? -0.206 -11.484 5.129 1 92.56 87 PHE A N 1
ATOM 694 C CA . PHE A 1 87 ? -0.307 -12.867 5.57 1 92.56 87 PHE A CA 1
ATOM 695 C C . PHE A 1 87 ? -1.498 -13.555 4.914 1 92.56 87 PHE A C 1
ATOM 697 O O . PHE A 1 87 ? -1.421 -14.734 4.559 1 92.56 87 PHE A O 1
ATOM 704 N N . ALA A 1 88 ? -2.527 -12.844 4.82 1 95.06 88 ALA A N 1
ATOM 705 C CA . ALA A 1 88 ? -3.723 -13.414 4.203 1 95.06 88 ALA A CA 1
ATOM 706 C C . ALA A 1 88 ? -3.457 -13.797 2.75 1 95.06 88 ALA A C 1
ATOM 708 O O . ALA A 1 88 ? -3.84 -14.883 2.307 1 95.06 88 ALA A O 1
ATOM 709 N N . TYR A 1 89 ? -2.793 -12.961 2.031 1 95.38 89 TYR A N 1
ATOM 710 C CA . TYR A 1 89 ? -2.539 -13.227 0.62 1 95.38 89 TYR A CA 1
ATOM 711 C C . TYR A 1 89 ? -1.657 -14.453 0.443 1 95.38 89 TYR A C 1
ATOM 713 O O . TYR A 1 89 ? -1.858 -15.242 -0.483 1 95.38 89 TYR A O 1
ATOM 721 N N . LEU A 1 90 ? -0.733 -14.68 1.362 1 91.25 90 LEU A N 1
ATOM 722 C CA . LEU A 1 90 ? 0.237 -15.766 1.237 1 91.25 90 LEU A CA 1
ATOM 723 C C . LEU A 1 90 ? -0.39 -17.094 1.61 1 91.25 90 LEU A C 1
ATOM 725 O O . LEU A 1 90 ? 0.039 -18.156 1.123 1 91.25 90 LEU A O 1
ATOM 729 N N . ASN A 1 91 ? -1.45 -17.047 2.453 1 92.25 91 ASN A N 1
ATOM 730 C CA . ASN A 1 91 ? -1.849 -18.312 3.066 1 92.25 91 ASN A CA 1
ATOM 731 C C . ASN A 1 91 ? -3.277 -18.688 2.688 1 92.25 91 ASN A C 1
ATOM 733 O O . ASN A 1 91 ? -3.676 -19.844 2.838 1 92.25 91 ASN A O 1
ATOM 737 N N . LEU A 1 92 ? -4.004 -17.781 2.229 1 94 92 LEU A N 1
ATOM 738 C CA . LEU A 1 92 ? -5.395 -18.078 1.898 1 94 92 LEU A CA 1
ATOM 739 C C . LEU A 1 92 ? -5.559 -18.328 0.402 1 94 92 LEU A C 1
ATOM 741 O O . LEU A 1 92 ? -4.832 -17.734 -0.409 1 94 92 LEU A O 1
ATOM 745 N N . ASN A 1 93 ? -6.457 -19.203 0.106 1 95.19 93 ASN A N 1
ATOM 746 C CA . ASN A 1 93 ? -6.832 -19.297 -1.302 1 95.19 93 ASN A CA 1
ATOM 747 C C . ASN A 1 93 ? -7.574 -18.047 -1.765 1 95.19 93 ASN A C 1
ATOM 749 O O . ASN A 1 93 ? -7.934 -17.203 -0.95 1 95.19 93 ASN A O 1
ATOM 753 N N . SER A 1 94 ? -7.836 -17.906 -3.016 1 94.62 94 SER A N 1
ATOM 754 C CA . SER A 1 94 ? -8.359 -16.688 -3.609 1 94.62 94 SER A CA 1
ATOM 755 C C . SER A 1 94 ? -9.75 -16.359 -3.062 1 94.62 94 SER A C 1
ATOM 757 O O . SER A 1 94 ? -10.062 -15.188 -2.811 1 94.62 94 SER A O 1
ATOM 759 N N . LYS A 1 95 ? -10.578 -17.344 -2.891 1 95.94 95 LYS A N 1
ATOM 760 C CA . LYS A 1 95 ? -11.938 -17.094 -2.42 1 95.94 95 LYS A CA 1
ATOM 761 C C . LYS A 1 95 ? -11.93 -16.484 -1.025 1 95.94 95 LYS A C 1
ATOM 763 O O . LYS A 1 95 ? -12.594 -15.469 -0.787 1 95.94 95 LYS A O 1
ATOM 768 N N . TYR A 1 96 ? -11.172 -17.031 -0.113 1 97.31 96 TYR A N 1
ATOM 769 C CA . TYR A 1 96 ? -11.109 -16.531 1.254 1 97.31 96 TYR A CA 1
ATOM 770 C C . TYR A 1 96 ? -10.352 -15.211 1.314 1 97.31 96 TYR A C 1
ATOM 772 O O . TYR A 1 96 ? -10.656 -14.352 2.143 1 97.31 96 TYR A O 1
ATOM 780 N N . PHE A 1 97 ? -9.367 -15.07 0.441 1 98.06 97 PHE A N 1
ATOM 781 C CA . PHE A 1 97 ? -8.609 -13.82 0.42 1 98.06 97 PHE A CA 1
ATOM 782 C C . PHE A 1 97 ? -9.508 -12.656 0.011 1 98.06 97 PHE A C 1
ATOM 784 O O . PHE A 1 97 ? -9.445 -11.578 0.609 1 98.06 97 PHE A O 1
ATOM 791 N N . ILE A 1 98 ? -10.352 -12.891 -0.967 1 97.94 98 ILE A N 1
ATOM 792 C CA . ILE A 1 98 ? -11.242 -11.836 -1.427 1 97.94 98 ILE A CA 1
ATOM 793 C C . ILE A 1 98 ? -12.234 -11.477 -0.32 1 97.94 98 ILE A C 1
ATOM 795 O O . ILE A 1 98 ? -12.555 -10.305 -0.126 1 97.94 98 ILE A O 1
ATOM 799 N N . LEU A 1 99 ? -12.688 -12.461 0.399 1 97.81 99 LEU A N 1
ATOM 800 C CA . LEU A 1 99 ? -13.547 -12.195 1.548 1 97.81 99 LEU A CA 1
ATOM 801 C C . LEU A 1 99 ? -12.82 -11.352 2.586 1 97.81 99 LEU A C 1
ATOM 803 O O . LEU A 1 99 ? -13.383 -10.391 3.115 1 97.81 99 LEU A O 1
ATOM 807 N N . LEU A 1 100 ? -11.594 -11.703 2.893 1 97.94 100 LEU A N 1
ATOM 808 C CA . LEU A 1 100 ? -10.805 -10.938 3.854 1 97.94 100 LEU A CA 1
ATOM 809 C C . LEU A 1 100 ? -10.547 -9.523 3.344 1 97.94 100 LEU A C 1
ATOM 811 O O . LEU A 1 100 ? -10.508 -8.57 4.129 1 97.94 100 LEU A O 1
ATOM 815 N N . LEU A 1 101 ? -10.375 -9.445 2.07 1 98.19 101 LEU A N 1
ATOM 816 C CA . LEU A 1 101 ? -10.203 -8.125 1.472 1 98.19 101 LEU A CA 1
ATOM 817 C C . LEU A 1 101 ? -11.406 -7.238 1.766 1 98.19 101 LEU A C 1
ATOM 819 O O . LEU A 1 101 ? -11.25 -6.055 2.078 1 98.19 101 LEU A O 1
ATOM 823 N N . ILE A 1 102 ? -12.578 -7.809 1.638 1 98.44 102 ILE A N 1
ATOM 824 C CA . ILE A 1 102 ? -13.805 -7.07 1.935 1 98.44 102 ILE A CA 1
ATOM 825 C C . ILE A 1 102 ? -13.766 -6.57 3.377 1 98.44 102 ILE A C 1
ATOM 827 O O . ILE A 1 102 ? -13.992 -5.387 3.635 1 98.44 102 ILE A O 1
ATOM 831 N N . ILE A 1 103 ? -13.461 -7.422 4.277 1 98.25 103 ILE A N 1
ATOM 832 C CA . ILE A 1 103 ? -13.383 -7.074 5.691 1 98.25 103 ILE A CA 1
ATOM 833 C C . ILE A 1 103 ? -12.32 -6 5.898 1 98.25 103 ILE A C 1
ATOM 835 O O . ILE A 1 103 ? -12.539 -5.035 6.633 1 98.25 103 ILE A O 1
ATOM 839 N N . GLU A 1 104 ? -11.195 -6.207 5.227 1 98.25 104 GLU A N 1
ATOM 840 C CA . GLU A 1 104 ? -10.078 -5.27 5.344 1 98.25 104 GLU A CA 1
ATOM 841 C C . GLU A 1 104 ? -10.484 -3.869 4.898 1 98.25 104 GLU A C 1
ATOM 843 O O . GLU A 1 104 ? -10.188 -2.885 5.578 1 98.25 104 GLU A O 1
ATOM 848 N N . PHE A 1 105 ? -11.156 -3.762 3.785 1 98.44 105 PHE A N 1
ATOM 849 C CA . PHE A 1 105 ? -11.578 -2.457 3.289 1 98.44 105 PHE A CA 1
ATOM 850 C C . PHE A 1 105 ? -12.578 -1.815 4.242 1 98.44 105 PHE A C 1
ATOM 852 O O . PHE A 1 105 ? -12.586 -0.594 4.414 1 98.44 105 PHE A O 1
ATOM 859 N N . LEU A 1 106 ? -13.406 -2.611 4.879 1 98.25 106 LEU A N 1
ATOM 860 C CA . LEU A 1 106 ? -14.367 -2.088 5.84 1 98.25 106 LEU A CA 1
ATOM 861 C C . LEU A 1 106 ? -13.664 -1.604 7.105 1 98.25 106 LEU A C 1
ATOM 863 O O . LEU A 1 106 ? -14.047 -0.588 7.688 1 98.25 106 LEU A O 1
ATOM 867 N N . VAL A 1 107 ? -12.664 -2.348 7.527 1 97.94 107 VAL A N 1
ATOM 868 C CA . VAL A 1 107 ? -11.883 -1.938 8.688 1 97.94 107 VAL A CA 1
ATOM 869 C C . VAL A 1 107 ? -11.18 -0.613 8.398 1 97.94 107 VAL A C 1
ATOM 871 O O . VAL A 1 107 ? -11.195 0.301 9.227 1 97.94 107 VAL A O 1
ATOM 874 N N . LEU A 1 108 ? -10.602 -0.492 7.277 1 97.62 108 LEU A N 1
ATOM 875 C CA . LEU A 1 108 ? -9.922 0.736 6.883 1 97.62 108 LEU A CA 1
ATOM 876 C C . LEU A 1 108 ? -10.906 1.9 6.805 1 97.62 108 LEU A C 1
ATOM 878 O O . LEU A 1 108 ? -10.578 3.021 7.199 1 97.62 108 LEU A O 1
ATOM 882 N N . LEU A 1 109 ? -12.102 1.606 6.312 1 97.31 109 LEU A N 1
ATOM 883 C CA . LEU A 1 109 ? -13.133 2.639 6.254 1 97.31 109 LEU A CA 1
ATOM 884 C C . LEU A 1 109 ? -13.531 3.084 7.656 1 97.31 109 LEU A C 1
ATOM 886 O O . LEU A 1 109 ? -13.766 4.27 7.891 1 97.31 109 LEU A O 1
ATOM 890 N N . LYS A 1 110 ? -13.664 2.125 8.5 1 97.19 110 LYS A N 1
ATOM 891 C CA . LYS A 1 110 ? -14.008 2.451 9.883 1 97.19 110 LYS A CA 1
ATOM 892 C C . LYS A 1 110 ? -12.969 3.381 10.5 1 97.19 110 LYS A C 1
ATOM 894 O O . LYS A 1 110 ? -13.32 4.316 11.227 1 97.19 110 LYS A O 1
ATOM 899 N N . ILE A 1 111 ? -11.734 3.164 10.234 1 95.19 111 ILE A N 1
ATOM 900 C CA . ILE A 1 111 ? -10.672 4.02 10.734 1 95.19 111 ILE A CA 1
ATOM 901 C C . ILE A 1 111 ? -10.789 5.414 10.117 1 95.19 111 ILE A C 1
ATOM 903 O O . ILE A 1 111 ? -10.672 6.422 10.82 1 95.19 111 ILE A O 1
ATOM 907 N N . ASP A 1 112 ? -11.078 5.395 8.828 1 94.25 112 ASP A N 1
ATOM 908 C CA . ASP A 1 112 ? -11.289 6.68 8.164 1 94.25 112 ASP A CA 1
ATOM 909 C C . ASP A 1 112 ? -12.477 7.422 8.773 1 94.25 112 ASP A C 1
ATOM 911 O O . ASP A 1 112 ? -12.477 8.648 8.844 1 94.25 112 ASP A O 1
ATOM 915 N N . TYR A 1 113 ? -13.469 6.715 9.133 1 94.75 113 TYR A N 1
ATOM 916 C CA . TYR A 1 113 ? -14.633 7.312 9.773 1 94.75 113 TYR A CA 1
ATOM 917 C C . TYR A 1 113 ? -14.258 7.961 11.102 1 94.75 113 TYR A C 1
ATOM 919 O O . TYR A 1 113 ? -14.711 9.062 11.414 1 94.75 113 TYR A O 1
ATOM 927 N N . TYR A 1 114 ? -13.438 7.238 11.781 1 92.38 114 TYR A N 1
ATOM 928 C CA . TYR A 1 114 ? -12.969 7.773 13.055 1 92.38 114 TYR A CA 1
ATOM 929 C C . TYR A 1 114 ? -12.18 9.055 12.859 1 92.38 114 TYR A C 1
ATOM 931 O O . TYR A 1 114 ? -12.367 10.039 13.578 1 92.38 114 TYR A O 1
ATOM 939 N N . ILE A 1 115 ? -11.359 9.062 11.922 1 88.94 115 ILE A N 1
ATOM 940 C CA . ILE A 1 115 ? -10.547 10.227 11.586 1 88.94 115 ILE A CA 1
ATOM 941 C C . ILE A 1 115 ? -11.461 11.383 11.18 1 88.94 115 ILE A C 1
ATOM 943 O O . ILE A 1 115 ? -11.211 12.539 11.539 1 88.94 115 ILE A O 1
ATOM 947 N N . TYR A 1 116 ? -12.445 11.023 10.461 1 90.56 116 TYR A N 1
ATOM 948 C CA . TYR A 1 116 ? -13.438 12 10.031 1 90.56 116 TYR A CA 1
ATOM 949 C C . TYR A 1 116 ? -14.164 12.602 11.227 1 90.56 116 TYR A C 1
ATOM 951 O O . TYR A 1 116 ? -14.344 13.82 11.305 1 90.56 116 TYR A O 1
ATOM 959 N N . LYS A 1 117 ? -14.562 11.836 12.172 1 92.06 117 LYS A N 1
ATOM 960 C CA . LYS A 1 117 ? -15.281 12.273 13.367 1 92.06 117 LYS A CA 1
ATOM 961 C C . LYS A 1 117 ? -14.414 13.195 14.227 1 92.06 117 LYS A C 1
ATOM 963 O O . LYS A 1 117 ? -14.922 14.102 14.883 1 92.06 117 LYS A O 1
ATOM 968 N N . LEU A 1 118 ? -13.141 13 14.125 1 88.19 118 LEU A N 1
ATOM 969 C CA . LEU A 1 118 ? -12.203 13.805 14.891 1 88.19 118 LEU A CA 1
ATOM 970 C C . LEU A 1 118 ? -11.852 15.094 14.141 1 88.19 118 LEU A C 1
ATOM 972 O O . LEU A 1 118 ? -11.016 15.875 14.602 1 88.19 118 LEU A O 1
ATOM 976 N N . LYS A 1 119 ? -12.398 15.258 12.906 1 85.94 119 LYS A N 1
ATOM 977 C CA . LYS A 1 119 ? -12.258 16.453 12.086 1 85.94 119 LYS A CA 1
ATOM 978 C C . LYS A 1 119 ? -10.82 16.625 11.594 1 85.94 119 LYS A C 1
ATOM 980 O O . LYS A 1 119 ? -10.344 17.75 11.43 1 85.94 119 LYS A O 1
ATOM 985 N N . ILE A 1 120 ? -10.188 15.523 11.547 1 82.19 120 ILE A N 1
ATOM 986 C CA . ILE A 1 120 ? -8.836 15.523 11 1 82.19 120 ILE A CA 1
ATOM 987 C C . ILE A 1 120 ? -8.891 15.586 9.477 1 82.19 120 ILE A C 1
ATOM 989 O O . ILE A 1 120 ? -8.031 16.203 8.844 1 82.19 120 ILE A O 1
ATOM 993 N N . THR A 1 121 ? -9.891 14.977 8.953 1 82.62 121 THR A N 1
ATOM 994 C CA . THR A 1 121 ? -10.133 15.031 7.52 1 82.62 121 THR A CA 1
ATOM 995 C C . THR A 1 121 ? -11.422 15.797 7.219 1 82.62 121 THR A C 1
ATOM 997 O O . THR A 1 121 ? -12.312 15.883 8.07 1 82.62 121 THR A O 1
ATOM 1000 N N . SER A 1 122 ? -11.422 16.375 6.055 1 84.44 122 SER A N 1
ATOM 1001 C CA . SER A 1 122 ? -12.602 17.141 5.668 1 84.44 122 SER A CA 1
ATOM 1002 C C . SER A 1 122 ? -13.805 16.234 5.438 1 84.44 122 SER A C 1
ATOM 1004 O O . SER A 1 122 ? -13.648 15.078 5.051 1 84.44 122 SER A O 1
ATOM 1006 N N . SER A 1 123 ? -14.984 16.766 5.699 1 88.81 123 SER A N 1
ATOM 1007 C CA . SER A 1 123 ? -16.219 16.031 5.445 1 88.81 123 SER A CA 1
ATOM 1008 C C . SER A 1 123 ? -16.359 15.688 3.967 1 88.81 123 SER A C 1
ATOM 1010 O O . SER A 1 123 ? -16.844 14.602 3.625 1 88.81 123 SER A O 1
ATOM 1012 N N . ARG A 1 124 ? -15.922 16.547 3.242 1 85.81 124 ARG A N 1
ATOM 1013 C CA . ARG A 1 124 ? -16 16.328 1.804 1 85.81 124 ARG A CA 1
ATOM 1014 C C . ARG A 1 124 ? -15.195 15.094 1.399 1 85.81 124 ARG A C 1
ATOM 1016 O O . ARG A 1 124 ? -15.672 14.266 0.623 1 85.81 124 ARG A O 1
ATOM 1023 N N . TYR A 1 125 ? -14.016 15.008 1.927 1 86.69 125 TYR A N 1
ATOM 1024 C CA . TYR A 1 125 ? -13.133 13.898 1.581 1 86.69 125 TYR A CA 1
ATOM 1025 C C . TYR A 1 125 ? -13.75 12.562 1.991 1 86.69 125 TYR A C 1
ATOM 1027 O O . TYR A 1 125 ? -13.789 11.625 1.196 1 86.69 125 TYR A O 1
ATOM 1035 N N . PHE A 1 126 ? -14.273 12.531 3.145 1 91.69 126 PHE A N 1
ATOM 1036 C CA . PHE A 1 126 ? -14.812 11.266 3.631 1 91.69 126 PHE A CA 1
ATOM 1037 C C . PHE A 1 126 ? -16.141 10.938 2.949 1 91.69 126 PHE A C 1
ATOM 1039 O O . PHE A 1 126 ? -16.328 9.828 2.457 1 91.69 126 PHE A O 1
ATOM 1046 N N . LEU A 1 127 ? -17.047 11.875 2.84 1 92.62 127 LEU A N 1
ATOM 1047 C CA . LEU A 1 127 ? -18.422 11.625 2.422 1 92.62 127 LEU A CA 1
ATOM 1048 C C . LEU A 1 127 ? -18.5 11.445 0.91 1 92.62 127 LEU A C 1
ATOM 1050 O O . LEU A 1 127 ? -19.359 10.703 0.414 1 92.62 127 LEU A O 1
ATOM 1054 N N . TYR A 1 128 ? -17.531 11.977 0.194 1 90.75 128 TYR A N 1
ATOM 1055 C CA . TYR A 1 128 ? -17.688 11.961 -1.256 1 90.75 128 TYR A CA 1
ATOM 1056 C C . TYR A 1 128 ? -16.594 11.125 -1.914 1 90.75 128 TYR A C 1
ATOM 1058 O O . TYR A 1 128 ? -16.688 10.797 -3.1 1 90.75 128 TYR A O 1
ATOM 1066 N N . ILE A 1 129 ? -15.617 10.781 -1.171 1 91.62 129 ILE A N 1
ATOM 1067 C CA . ILE A 1 129 ? -14.523 10.039 -1.779 1 91.62 129 ILE A CA 1
ATOM 1068 C C . ILE A 1 129 ? -14.367 8.688 -1.086 1 91.62 129 ILE A C 1
ATOM 1070 O O . ILE A 1 129 ? -14.672 7.641 -1.669 1 91.62 129 ILE A O 1
ATOM 1074 N N . ARG A 1 130 ? -14.078 8.695 0.171 1 94.19 130 ARG A N 1
ATOM 1075 C CA . ARG A 1 130 ? -13.742 7.457 0.861 1 94.19 130 ARG A CA 1
ATOM 1076 C C . ARG A 1 130 ? -14.953 6.547 0.973 1 94.19 130 ARG A C 1
ATOM 1078 O O . ARG A 1 130 ? -14.883 5.355 0.652 1 94.19 130 ARG A O 1
ATOM 1085 N N . LEU A 1 131 ? -16.094 7.129 1.39 1 96 131 LEU A N 1
ATOM 1086 C CA . LEU A 1 131 ? -17.266 6.324 1.681 1 96 131 LEU A CA 1
ATOM 1087 C C . LEU A 1 131 ? -17.859 5.734 0.401 1 96 131 LEU A C 1
ATOM 1089 O O . LEU A 1 131 ? -17.984 4.516 0.275 1 96 131 LEU A O 1
ATOM 1093 N N . PRO A 1 132 ? -18.203 6.516 -0.576 1 97.06 132 PRO A N 1
ATOM 1094 C CA . PRO A 1 132 ? -18.812 5.938 -1.772 1 97.06 132 PRO A CA 1
ATOM 1095 C C . PRO A 1 132 ? -17.875 4.996 -2.52 1 97.06 132 PRO A C 1
ATOM 1097 O O . PRO A 1 132 ? -18.312 3.967 -3.045 1 97.06 132 PRO A O 1
ATOM 1100 N N . ILE A 1 133 ? -16.609 5.266 -2.6 1 96.62 133 ILE A N 1
ATOM 1101 C CA . ILE A 1 133 ? -15.656 4.43 -3.314 1 96.62 133 ILE A CA 1
ATOM 1102 C C . ILE A 1 133 ? -15.516 3.084 -2.605 1 96.62 133 ILE A C 1
ATOM 1104 O O . ILE A 1 133 ? -15.516 2.033 -3.252 1 96.62 133 ILE A O 1
ATOM 1108 N N . THR A 1 134 ? -15.398 3.143 -1.281 1 98.12 134 THR A N 1
ATOM 1109 C CA . THR A 1 134 ? -15.266 1.901 -0.527 1 98.12 134 THR A CA 1
ATOM 1110 C C . THR A 1 134 ? -16.516 1.042 -0.674 1 98.12 134 THR A C 1
ATOM 1112 O O . THR A 1 134 ? -16.422 -0.177 -0.827 1 98.12 134 THR A O 1
ATOM 1115 N N . ILE A 1 135 ? -17.703 1.663 -0.638 1 97.94 135 ILE A N 1
ATOM 1116 C CA . ILE A 1 135 ? -18.953 0.926 -0.826 1 97.94 135 ILE A CA 1
ATOM 1117 C C . ILE A 1 135 ? -18.938 0.226 -2.184 1 97.94 135 ILE A C 1
ATOM 1119 O O . ILE A 1 135 ? -19.266 -0.958 -2.281 1 97.94 135 ILE A O 1
ATOM 1123 N N . ALA A 1 136 ? -18.562 0.909 -3.195 1 98.12 136 ALA A N 1
ATOM 1124 C CA . ALA A 1 136 ? -18.5 0.343 -4.539 1 98.12 136 ALA A CA 1
ATOM 1125 C C . ALA A 1 136 ? -17.516 -0.817 -4.605 1 98.12 136 ALA A C 1
ATOM 1127 O O . ALA A 1 136 ? -17.812 -1.867 -5.176 1 98.12 136 ALA A O 1
ATOM 1128 N N . VAL A 1 137 ? -16.312 -0.654 -4.023 1 98.31 137 VAL A N 1
ATOM 1129 C CA . VAL A 1 137 ? -15.281 -1.686 -4.027 1 98.31 137 VAL A CA 1
ATOM 1130 C C . VAL A 1 137 ? -15.797 -2.932 -3.311 1 98.31 137 VAL A C 1
ATOM 1132 O O . VAL A 1 137 ? -15.633 -4.051 -3.805 1 98.31 137 VAL A O 1
ATOM 1135 N N . VAL A 1 138 ? -16.438 -2.736 -2.174 1 98.5 138 VAL A N 1
ATOM 1136 C CA . VAL A 1 138 ? -16.938 -3.85 -1.376 1 98.5 138 VAL A CA 1
ATOM 1137 C C . VAL A 1 138 ? -18.016 -4.605 -2.16 1 98.5 138 VAL A C 1
ATOM 1139 O O . VAL A 1 138 ? -18.031 -5.836 -2.174 1 98.5 138 VAL A O 1
ATOM 1142 N N . ILE A 1 139 ? -18.906 -3.904 -2.816 1 98.5 139 ILE A N 1
ATOM 1143 C CA . ILE A 1 139 ? -19.953 -4.527 -3.623 1 98.5 139 ILE A CA 1
ATOM 1144 C C . ILE A 1 139 ? -19.328 -5.316 -4.766 1 98.5 139 ILE A C 1
ATOM 1146 O O . ILE A 1 139 ? -19.703 -6.465 -5.012 1 98.5 139 ILE A O 1
ATOM 1150 N N . LEU A 1 140 ? -18.391 -4.723 -5.445 1 98.5 140 LEU A N 1
ATOM 1151 C CA . LEU A 1 140 ? -17.719 -5.379 -6.566 1 98.5 140 LEU A CA 1
ATOM 1152 C C . LEU A 1 140 ? -16.984 -6.629 -6.105 1 98.5 140 LEU A C 1
ATOM 1154 O O . LEU A 1 140 ? -17.031 -7.668 -6.77 1 98.5 140 LEU A O 1
ATOM 1158 N N . LEU A 1 141 ? -16.312 -6.535 -4.98 1 98.5 141 LEU A N 1
ATOM 1159 C CA . LEU A 1 141 ? -15.609 -7.688 -4.438 1 98.5 141 LEU A CA 1
ATOM 1160 C C . LEU A 1 141 ? -16.594 -8.773 -4.016 1 98.5 141 LEU A C 1
ATOM 1162 O O . LEU A 1 141 ? -16.312 -9.969 -4.168 1 98.5 141 LEU A O 1
ATOM 1166 N N . ALA A 1 142 ? -17.734 -8.359 -3.43 1 98.5 142 ALA A N 1
ATOM 1167 C CA . ALA A 1 142 ? -18.766 -9.328 -3.037 1 98.5 142 ALA A CA 1
ATOM 1168 C C . ALA A 1 142 ? -19.297 -10.078 -4.254 1 98.5 142 ALA A C 1
ATOM 1170 O O . ALA A 1 142 ? -19.484 -11.297 -4.207 1 98.5 142 ALA A O 1
ATOM 1171 N N . ILE A 1 143 ? -19.562 -9.375 -5.293 1 98.12 143 ILE A N 1
ATOM 1172 C CA . ILE A 1 143 ? -20.016 -10 -6.531 1 98.12 143 ILE A CA 1
ATOM 1173 C C . ILE A 1 143 ? -18.953 -10.961 -7.043 1 98.12 143 ILE A C 1
ATOM 1175 O O . ILE A 1 143 ? -19.25 -12.109 -7.387 1 98.12 143 ILE A O 1
ATOM 1179 N N . SER A 1 144 ? -17.703 -10.484 -7.098 1 97.81 144 SER A N 1
ATOM 1180 C CA . SER A 1 144 ? -16.594 -11.312 -7.559 1 97.81 144 SER A CA 1
ATOM 1181 C C . SER A 1 144 ? -16.453 -12.57 -6.703 1 97.81 144 SER A C 1
ATOM 1183 O O . SER A 1 144 ? -16.203 -13.656 -7.223 1 97.81 144 SER A O 1
ATOM 1185 N N . TRP A 1 145 ? -16.609 -12.336 -5.398 1 97.38 145 TRP A N 1
ATOM 1186 C CA . TRP A 1 145 ? -16.5 -13.453 -4.461 1 97.38 145 TRP A CA 1
ATOM 1187 C C . TRP A 1 145 ? -17.562 -14.508 -4.746 1 97.38 145 TRP A C 1
ATOM 1189 O O . TRP A 1 145 ? -17.281 -15.711 -4.695 1 97.38 145 TRP A O 1
ATOM 1199 N N . SER A 1 146 ? -18.766 -14.141 -5.094 1 96.94 146 SER A N 1
ATOM 1200 C CA . SER A 1 146 ? -19.859 -15.055 -5.371 1 96.94 146 SER A CA 1
ATOM 1201 C C . SER A 1 146 ? -19.625 -15.836 -6.66 1 96.94 146 SER A C 1
ATOM 1203 O O . SER A 1 146 ? -20.25 -16.875 -6.891 1 96.94 146 SER A O 1
ATOM 1205 N N . LEU A 1 147 ? -18.766 -15.305 -7.508 1 95.31 147 LEU A N 1
ATOM 1206 C CA . LEU A 1 147 ? -18.531 -15.898 -8.82 1 95.31 147 LEU A CA 1
ATOM 1207 C C . LEU A 1 147 ? -17.344 -16.859 -8.773 1 95.31 147 LEU A C 1
ATOM 1209 O O . LEU A 1 147 ? -17.062 -17.547 -9.758 1 95.31 147 LEU A O 1
ATOM 1213 N N . ILE A 1 148 ? -16.641 -16.797 -7.695 1 90.5 148 ILE A N 1
ATOM 1214 C CA . ILE A 1 148 ? -15.484 -17.672 -7.535 1 90.5 148 ILE A CA 1
ATOM 1215 C C . ILE A 1 148 ? -15.898 -18.969 -6.852 1 90.5 148 ILE A C 1
ATOM 1217 O O . ILE A 1 148 ? -16.672 -18.953 -5.891 1 90.5 148 ILE A O 1
ATOM 1221 N N . MET B 1 1 ? 12.43 17.391 28.016 1 31.52 1 MET B N 1
ATOM 1222 C CA . MET B 1 1 ? 11.312 16.781 27.297 1 31.52 1 MET B CA 1
ATOM 1223 C C . MET B 1 1 ? 11.734 15.461 26.656 1 31.52 1 MET B C 1
ATOM 1225 O O . MET B 1 1 ? 12.586 15.438 25.781 1 31.52 1 MET B O 1
ATOM 1229 N N . LYS B 1 2 ? 12.047 14.422 27.391 1 38.72 2 LYS B N 1
ATOM 1230 C CA . LYS B 1 2 ? 12.758 13.164 27.234 1 38.72 2 LYS B CA 1
ATOM 1231 C C . LYS B 1 2 ? 12.422 12.508 25.891 1 38.72 2 LYS B C 1
ATOM 1233 O O . LYS B 1 2 ? 11.25 12.398 25.531 1 38.72 2 LYS B O 1
ATOM 1238 N N . ASN B 1 3 ? 13.219 12.383 24.891 1 41.34 3 ASN B N 1
ATOM 1239 C CA . ASN B 1 3 ? 13.125 12.117 23.453 1 41.34 3 ASN B CA 1
ATOM 1240 C C . ASN B 1 3 ? 12.523 10.742 23.172 1 41.34 3 ASN B C 1
ATOM 1242 O O . ASN B 1 3 ? 13.195 9.719 23.328 1 41.34 3 ASN B O 1
ATOM 1246 N N . GLN B 1 4 ? 11.523 10.258 23.906 1 44.28 4 GLN B N 1
ATOM 1247 C CA . GLN B 1 4 ? 10.789 9 23.906 1 44.28 4 GLN B CA 1
ATOM 1248 C C . GLN B 1 4 ? 10.828 8.336 22.531 1 44.28 4 GLN B C 1
ATOM 1250 O O . GLN B 1 4 ? 10.359 8.914 21.547 1 44.28 4 GLN B O 1
ATOM 1255 N N . LYS B 1 5 ? 11.805 7.668 22.375 1 53.72 5 LYS B N 1
ATOM 1256 C CA . LYS B 1 5 ? 12.023 6.855 21.172 1 53.72 5 LYS B CA 1
ATOM 1257 C C . LYS B 1 5 ? 10.703 6.383 20.578 1 53.72 5 LYS B C 1
ATOM 1259 O O . LYS B 1 5 ? 9.922 5.707 21.25 1 53.72 5 LYS B O 1
ATOM 1264 N N . SER B 1 6 ? 10 7.16 19.562 1 75.81 6 SER B N 1
ATOM 1265 C CA . SER B 1 6 ? 8.633 7.238 19.047 1 75.81 6 SER B CA 1
ATOM 1266 C C . SER B 1 6 ? 8.234 5.941 18.344 1 75.81 6 SER B C 1
ATOM 1268 O O . SER B 1 6 ? 9.094 5.203 17.859 1 75.81 6 SER B O 1
ATOM 1270 N N . ILE B 1 7 ? 7.285 5.172 18.906 1 84.12 7 ILE B N 1
ATOM 1271 C CA . ILE B 1 7 ? 6.668 3.957 18.391 1 84.12 7 ILE B CA 1
ATOM 1272 C C . ILE B 1 7 ? 6.805 3.916 16.875 1 84.12 7 ILE B C 1
ATOM 1274 O O . ILE B 1 7 ? 6.898 2.838 16.281 1 84.12 7 ILE B O 1
ATOM 1278 N N . ASP B 1 8 ? 7.02 5.023 16.297 1 85.44 8 ASP B N 1
ATOM 1279 C CA . ASP B 1 8 ? 7.121 5.109 14.836 1 85.44 8 ASP B CA 1
ATOM 1280 C C . ASP B 1 8 ? 8.43 4.5 14.344 1 85.44 8 ASP B C 1
ATOM 1282 O O . ASP B 1 8 ? 8.453 3.801 13.328 1 85.44 8 ASP B O 1
ATOM 1286 N N . VAL B 1 9 ? 9.492 4.668 15.172 1 86.5 9 VAL B N 1
ATOM 1287 C CA . VAL B 1 9 ? 10.797 4.129 14.805 1 86.5 9 VAL B CA 1
ATOM 1288 C C . VAL B 1 9 ? 10.766 2.605 14.852 1 86.5 9 VAL B C 1
ATOM 1290 O O . VAL B 1 9 ? 11.172 1.936 13.906 1 86.5 9 VAL B O 1
ATOM 1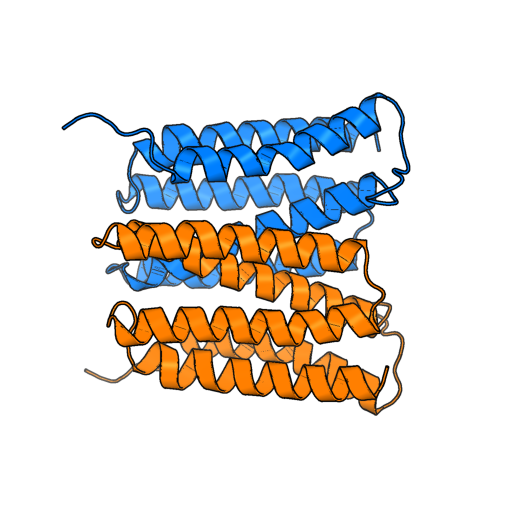293 N N . TYR B 1 10 ? 10.242 2.102 15.852 1 88.94 10 TYR B N 1
ATOM 1294 C CA . TYR B 1 10 ? 10.18 0.655 16.016 1 88.94 10 TYR B CA 1
ATOM 1295 C C . TYR B 1 10 ? 9.32 0.013 14.945 1 88.94 10 TYR B C 1
ATOM 1297 O O . TYR B 1 10 ? 9.695 -1.007 14.359 1 88.94 10 TYR B O 1
ATOM 1305 N N . LEU B 1 11 ? 8.25 0.585 14.688 1 90.75 11 LEU B N 1
ATOM 1306 C CA . LEU B 1 11 ? 7.348 0.048 13.68 1 90.75 11 LEU B CA 1
ATOM 1307 C C . LEU B 1 11 ? 7.98 0.124 12.289 1 90.75 11 LEU B C 1
ATOM 1309 O O . LEU B 1 11 ? 7.918 -0.838 11.523 1 90.75 11 LEU B O 1
ATOM 1313 N N . ALA B 1 12 ? 8.609 1.18 12.055 1 91.31 12 ALA B N 1
ATOM 1314 C CA . ALA B 1 12 ? 9.234 1.358 10.75 1 91.31 12 ALA B CA 1
ATOM 1315 C C . ALA B 1 12 ? 10.383 0.373 10.547 1 91.31 12 ALA B C 1
ATOM 1317 O O . ALA B 1 12 ? 10.477 -0.281 9.508 1 91.31 12 ALA B O 1
ATOM 1318 N N . TYR B 1 13 ? 11.156 0.153 11.539 1 93 13 TYR B N 1
ATOM 1319 C CA . TYR B 1 13 ? 12.305 -0.746 11.438 1 93 13 TYR B CA 1
ATOM 1320 C C . TYR B 1 13 ? 11.852 -2.199 11.375 1 93 13 TYR B C 1
ATOM 1322 O O . TYR B 1 13 ? 12.523 -3.043 10.781 1 93 13 TYR B O 1
ATOM 1330 N N . SER B 1 14 ? 10.734 -2.434 11.953 1 93.44 14 SER B N 1
ATOM 1331 C CA . SER B 1 14 ? 10.211 -3.797 11.906 1 93.44 14 SER B CA 1
ATOM 1332 C C . SER B 1 14 ? 9.859 -4.199 10.477 1 93.44 14 SER B C 1
ATOM 1334 O O . SER B 1 14 ? 9.812 -5.391 10.156 1 93.44 14 SER B O 1
ATOM 1336 N N . GLY B 1 15 ? 9.633 -3.248 9.664 1 93.38 15 GLY B N 1
ATOM 1337 C CA . GLY B 1 15 ? 9.359 -3.512 8.258 1 93.38 15 GLY B CA 1
ATOM 1338 C C . GLY B 1 15 ? 10.539 -4.117 7.523 1 93.38 15 GLY B C 1
ATOM 1339 O O . GLY B 1 15 ? 10.375 -4.723 6.465 1 93.38 15 GLY B O 1
ATOM 1340 N N . LEU B 1 16 ? 11.688 -4.027 8.102 1 95.25 16 LEU B N 1
ATOM 1341 C CA . LEU B 1 16 ? 12.906 -4.551 7.496 1 95.25 16 LEU B CA 1
ATOM 1342 C C . LEU B 1 16 ? 13.016 -6.059 7.707 1 95.25 16 LEU B C 1
ATOM 1344 O O . LEU B 1 16 ? 13.719 -6.746 6.961 1 95.25 16 LEU B O 1
ATOM 1348 N N . ILE B 1 17 ? 12.359 -6.555 8.578 1 95.75 17 ILE B N 1
ATOM 1349 C CA . ILE B 1 17 ? 12.547 -7.914 9.062 1 95.75 17 ILE B CA 1
ATOM 1350 C C . ILE B 1 17 ? 12.242 -8.914 7.953 1 95.75 17 ILE B C 1
ATOM 1352 O O . ILE B 1 1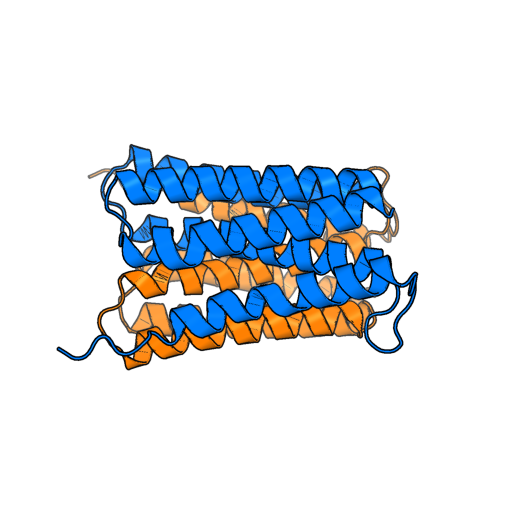7 ? 13.055 -9.789 7.652 1 95.75 17 ILE B O 1
ATOM 1356 N N . PRO B 1 18 ? 11.148 -8.844 7.309 1 96.62 18 PRO B N 1
ATOM 1357 C CA . PRO B 1 18 ? 10.883 -9.82 6.25 1 96.62 18 PRO B CA 1
ATOM 1358 C C . PRO B 1 18 ? 11.883 -9.734 5.102 1 96.62 18 PRO B C 1
ATOM 1360 O O . PRO B 1 18 ? 12.281 -10.766 4.547 1 96.62 18 PRO B O 1
ATOM 1363 N N . PHE B 1 19 ? 12.281 -8.516 4.766 1 97.94 19 PHE B N 1
ATOM 1364 C CA . PHE B 1 19 ? 13.289 -8.383 3.723 1 97.94 19 PHE B CA 1
ATOM 1365 C C . PHE B 1 19 ? 14.562 -9.133 4.098 1 97.94 19 PHE B C 1
ATOM 1367 O O . PHE B 1 19 ? 15.141 -9.836 3.271 1 97.94 19 PHE B O 1
ATOM 1374 N N . LEU B 1 20 ? 14.969 -8.891 5.32 1 97.5 20 LEU B N 1
ATOM 1375 C CA . LEU B 1 20 ? 16.156 -9.562 5.832 1 97.5 20 LEU B CA 1
ATOM 1376 C C . LEU B 1 20 ? 15.961 -11.078 5.836 1 97.5 20 LEU B C 1
ATOM 1378 O O . LEU B 1 20 ? 16.844 -11.82 5.387 1 97.5 20 LEU B O 1
ATOM 1382 N N . PHE B 1 21 ? 14.898 -11.547 6.297 1 97.25 21 PHE B N 1
ATOM 1383 C CA . PHE B 1 21 ? 14.594 -12.969 6.418 1 97.25 21 PHE B CA 1
ATOM 1384 C C . PHE B 1 21 ? 14.641 -13.656 5.055 1 97.25 21 PHE B C 1
ATOM 1386 O O . PHE B 1 21 ? 15.32 -14.664 4.887 1 97.25 21 PHE B O 1
ATOM 1393 N N . PHE B 1 22 ? 13.961 -13.125 4.098 1 97.25 22 PHE B N 1
ATOM 1394 C CA . PHE B 1 22 ? 13.875 -13.773 2.795 1 97.25 22 PHE B CA 1
ATOM 1395 C C . PHE B 1 22 ? 15.219 -13.719 2.076 1 97.25 22 PHE B C 1
ATOM 1397 O O . PHE B 1 22 ? 15.578 -14.641 1.344 1 97.25 22 PHE B O 1
ATOM 1404 N N . THR B 1 23 ? 15.945 -12.578 2.24 1 97.56 23 THR B N 1
ATOM 1405 C CA . THR B 1 23 ? 17.266 -12.492 1.647 1 97.56 23 THR B CA 1
ATOM 1406 C C . THR B 1 23 ? 18.188 -13.562 2.23 1 97.56 23 THR B C 1
ATOM 1408 O O . THR B 1 23 ? 18.938 -14.211 1.497 1 97.56 23 THR B O 1
ATOM 1411 N N . ILE B 1 24 ? 18.125 -13.758 3.547 1 97.56 24 ILE B N 1
ATOM 1412 C CA . ILE B 1 24 ? 18.922 -14.797 4.199 1 97.56 24 ILE B CA 1
ATOM 1413 C C . ILE B 1 24 ? 18.516 -16.172 3.666 1 97.56 24 ILE B C 1
ATOM 1415 O O . ILE B 1 24 ? 19.375 -17.016 3.41 1 97.56 24 ILE B O 1
ATOM 1419 N N . CYS B 1 25 ? 17.25 -16.406 3.52 1 97.38 25 CYS B N 1
ATOM 1420 C CA . CYS B 1 25 ? 16.781 -17.656 2.951 1 97.38 25 CYS B CA 1
ATOM 1421 C C . CYS B 1 25 ? 17.391 -17.906 1.574 1 97.38 25 CYS B C 1
ATOM 1423 O O . CYS B 1 25 ? 17.844 -19 1.273 1 97.38 25 CYS B O 1
ATOM 1425 N N . LEU B 1 26 ? 17.391 -16.891 0.76 1 96.38 26 LEU B N 1
ATOM 1426 C CA . LEU B 1 26 ? 17.938 -17.031 -0.585 1 96.38 26 LEU B CA 1
ATOM 1427 C C . LEU B 1 26 ? 19.438 -17.281 -0.54 1 96.38 26 LEU B C 1
ATOM 1429 O O . LEU B 1 26 ? 19.969 -18.062 -1.333 1 96.38 26 LEU B O 1
ATOM 1433 N N . LEU B 1 27 ? 20.156 -16.625 0.372 1 96.44 27 LEU B N 1
ATOM 1434 C CA . LEU B 1 27 ? 21.594 -16.781 0.535 1 96.44 27 LEU B CA 1
ATOM 1435 C C . LEU B 1 27 ? 21.953 -18.234 0.862 1 96.44 27 LEU B C 1
ATOM 1437 O O . LEU B 1 27 ? 22.984 -18.75 0.422 1 96.44 27 LEU B O 1
ATOM 1441 N N . PHE B 1 28 ? 21.047 -18.875 1.526 1 96.88 28 PHE B N 1
ATOM 1442 C CA . PHE B 1 28 ? 21.297 -20.25 1.938 1 96.88 28 PHE B CA 1
ATOM 1443 C C . PHE B 1 28 ? 20.562 -21.234 1.03 1 96.88 28 PHE B C 1
ATOM 1445 O O . PHE B 1 28 ? 20.438 -22.422 1.357 1 96.88 28 PHE B O 1
ATOM 1452 N N . ASN B 1 29 ? 19.953 -20.766 -0.025 1 94.69 29 ASN B N 1
ATOM 1453 C CA . ASN B 1 29 ? 19.344 -21.562 -1.091 1 94.69 29 ASN B CA 1
ATOM 1454 C C . ASN B 1 29 ? 18.047 -22.234 -0.621 1 94.69 29 ASN B C 1
ATOM 1456 O O . ASN B 1 29 ? 17.75 -23.359 -1.021 1 94.69 29 ASN B O 1
ATOM 1460 N N . TYR B 1 30 ? 17.438 -21.594 0.3 1 94.75 30 TYR B N 1
ATOM 1461 C CA . TYR B 1 30 ? 16.094 -22 0.677 1 94.75 30 TYR B CA 1
ATOM 1462 C C . TYR B 1 30 ? 15.047 -21.391 -0.248 1 94.75 30 TYR B C 1
ATOM 1464 O O . TYR B 1 30 ? 14.578 -20.266 -0.003 1 94.75 30 TYR B O 1
ATOM 1472 N N . LYS B 1 31 ? 14.617 -22.109 -1.175 1 92.69 31 LYS B N 1
ATOM 1473 C CA . LYS B 1 31 ? 13.75 -21.594 -2.234 1 92.69 31 LYS B CA 1
ATOM 1474 C C . LYS B 1 31 ? 12.281 -21.672 -1.838 1 92.69 31 LYS B C 1
ATOM 1476 O O . LYS B 1 31 ? 11.43 -21.031 -2.457 1 92.69 31 LYS B O 1
ATOM 1481 N N . HIS B 1 32 ? 11.977 -22.516 -0.838 1 93.06 32 HIS B N 1
ATOM 1482 C CA . HIS B 1 32 ? 10.609 -22.688 -0.346 1 93.06 32 HIS B CA 1
ATOM 1483 C C . HIS B 1 32 ? 10.586 -22.781 1.176 1 93.06 32 HIS B C 1
ATOM 1485 O O . HIS B 1 32 ? 11.445 -23.422 1.779 1 93.06 32 HIS B O 1
ATOM 1491 N N . THR B 1 33 ? 9.734 -21.984 1.721 1 89.69 33 THR B N 1
ATOM 1492 C CA . THR B 1 33 ? 9.531 -22.078 3.162 1 89.69 33 THR B CA 1
ATOM 1493 C C . THR B 1 33 ? 8.148 -22.625 3.482 1 89.69 33 THR B C 1
ATOM 1495 O O . THR B 1 33 ? 7.23 -22.531 2.668 1 89.69 33 THR B O 1
ATOM 1498 N N . LEU B 1 34 ? 8.055 -23.266 4.609 1 86.56 34 LEU B N 1
ATOM 1499 C CA . LEU B 1 34 ? 6.82 -23.922 5.008 1 86.56 34 LEU B CA 1
ATOM 1500 C C . LEU B 1 34 ? 5.688 -22.906 5.156 1 86.56 34 LEU B C 1
ATOM 1502 O O . LEU B 1 34 ? 4.57 -23.156 4.695 1 86.56 34 LEU B O 1
ATOM 1506 N N . ILE B 1 35 ? 5.969 -21.703 5.621 1 86.31 35 ILE B N 1
ATOM 1507 C CA . ILE B 1 35 ? 4.953 -20.719 5.984 1 86.31 35 ILE B CA 1
ATOM 1508 C C . ILE B 1 35 ? 4.723 -19.766 4.816 1 86.31 35 ILE B C 1
ATOM 1510 O O . ILE B 1 35 ? 3.58 -19.391 4.523 1 86.31 35 ILE B O 1
ATOM 1514 N N . PHE B 1 36 ? 5.766 -19.469 4.043 1 91.12 36 PHE B N 1
ATOM 1515 C CA . PHE B 1 36 ? 5.664 -18.359 3.1 1 91.12 36 PHE B CA 1
ATOM 1516 C C . PHE B 1 36 ? 5.695 -18.875 1.663 1 91.12 36 PHE B C 1
ATOM 1518 O O . PHE B 1 36 ? 5.559 -18.078 0.72 1 91.12 36 PHE B O 1
ATOM 1525 N N . GLY B 1 37 ? 5.832 -20.234 1.486 1 91.94 37 GLY B N 1
ATOM 1526 C CA . GLY B 1 37 ? 5.871 -20.781 0.145 1 91.94 37 GLY B CA 1
ATOM 1527 C C . GLY B 1 37 ? 7.145 -20.438 -0.607 1 91.94 37 GLY B C 1
ATOM 1528 O O . GLY B 1 37 ? 8.25 -20.609 -0.08 1 91.94 37 GLY B O 1
ATOM 1529 N N . ASN B 1 38 ? 6.984 -20.062 -1.866 1 93.94 38 ASN B N 1
ATOM 1530 C CA . ASN B 1 38 ? 8.141 -19.703 -2.676 1 93.94 38 ASN B CA 1
ATOM 1531 C C . ASN B 1 38 ? 8.82 -18.438 -2.148 1 93.94 38 ASN B C 1
ATOM 1533 O O . ASN B 1 38 ? 8.188 -17.391 -2.029 1 93.94 38 ASN B O 1
ATOM 1537 N N . THR B 1 39 ? 10.086 -18.5 -1.84 1 95.94 39 THR B N 1
ATOM 1538 C CA . THR B 1 39 ? 10.828 -17.438 -1.17 1 95.94 39 THR B CA 1
ATOM 1539 C C . THR B 1 39 ? 10.867 -16.172 -2.027 1 95.94 39 THR B C 1
ATOM 1541 O O . THR B 1 39 ? 10.648 -15.07 -1.526 1 95.94 39 THR B O 1
ATOM 1544 N N . ILE B 1 40 ? 11.117 -16.328 -3.277 1 95.75 40 ILE B N 1
ATOM 1545 C CA . ILE B 1 40 ? 11.234 -15.188 -4.184 1 95.75 40 ILE B CA 1
ATOM 1546 C C . ILE B 1 40 ? 9.875 -14.5 -4.316 1 95.75 40 ILE B C 1
ATOM 1548 O O . ILE B 1 40 ? 9.789 -13.266 -4.293 1 95.75 40 ILE B O 1
ATOM 1552 N N . GLN B 1 41 ? 8.844 -15.281 -4.367 1 93.44 41 GLN B N 1
ATOM 1553 C CA . GLN B 1 41 ? 7.5 -14.727 -4.477 1 93.44 41 GLN B CA 1
ATOM 1554 C C . GLN B 1 41 ? 7.098 -14 -3.193 1 93.44 41 GLN B C 1
ATOM 1556 O O . GLN B 1 41 ? 6.496 -12.93 -3.242 1 93.44 41 GLN B O 1
ATOM 1561 N N . ALA B 1 42 ? 7.441 -14.633 -2.152 1 94.44 42 ALA B N 1
ATOM 1562 C CA . ALA B 1 42 ? 7.129 -14.023 -0.865 1 94.44 42 ALA B CA 1
ATOM 1563 C C . ALA B 1 42 ? 7.84 -12.68 -0.707 1 94.44 42 ALA B C 1
ATOM 1565 O O . ALA B 1 42 ? 7.238 -11.695 -0.265 1 94.44 42 ALA B O 1
ATOM 1566 N N . LEU B 1 43 ? 9.109 -12.648 -1.078 1 96.31 43 LEU B N 1
ATOM 1567 C CA . LEU B 1 43 ? 9.883 -11.414 -1.041 1 96.31 43 LEU B CA 1
ATOM 1568 C C . LEU B 1 43 ? 9.289 -10.367 -1.977 1 96.31 43 LEU B C 1
ATOM 1570 O O . LEU B 1 43 ? 9.164 -9.195 -1.607 1 96.31 43 LEU B O 1
ATOM 1574 N N . SER B 1 44 ? 8.891 -10.797 -3.135 1 96.25 44 SER B N 1
ATOM 1575 C CA . SER B 1 44 ? 8.32 -9.906 -4.145 1 96.25 44 SER B CA 1
ATOM 1576 C C . SER B 1 44 ? 7.008 -9.297 -3.668 1 96.25 44 SER B C 1
ATOM 1578 O O . SER B 1 44 ? 6.789 -8.094 -3.805 1 96.25 44 SER B O 1
ATOM 1580 N N . ILE B 1 45 ? 6.191 -10.125 -3.08 1 95.62 45 ILE B N 1
ATOM 1581 C CA . ILE B 1 45 ? 4.891 -9.664 -2.613 1 95.62 45 ILE B CA 1
ATOM 1582 C C . ILE B 1 45 ? 5.07 -8.695 -1.446 1 95.62 45 ILE B C 1
ATOM 1584 O O . ILE B 1 45 ? 4.379 -7.68 -1.361 1 95.62 45 ILE B O 1
ATOM 1588 N N . TYR B 1 46 ? 5.973 -9.047 -0.612 1 96.88 46 TYR B N 1
ATOM 1589 C CA . TYR B 1 46 ? 6.219 -8.148 0.512 1 96.88 46 TYR B CA 1
ATOM 1590 C C . TYR B 1 46 ? 6.734 -6.797 0.029 1 96.88 46 TYR B C 1
ATOM 1592 O O . TYR B 1 46 ? 6.281 -5.75 0.5 1 96.88 46 TYR B O 1
ATOM 1600 N N . GLY B 1 47 ? 7.699 -6.832 -0.873 1 97.56 47 GLY B N 1
ATOM 1601 C CA . GLY B 1 47 ? 8.172 -5.586 -1.461 1 97.56 47 GLY B CA 1
ATOM 1602 C C . GLY B 1 47 ? 7.07 -4.781 -2.119 1 97.56 47 GLY B C 1
ATOM 1603 O O . GLY B 1 47 ? 7.023 -3.557 -1.985 1 97.56 47 GLY B O 1
ATOM 1604 N N . LEU B 1 48 ? 6.25 -5.496 -2.824 1 97.5 48 LEU B N 1
ATOM 1605 C CA . LEU B 1 48 ? 5.105 -4.883 -3.49 1 97.5 48 LEU B CA 1
ATOM 1606 C C . LEU B 1 48 ? 4.207 -4.172 -2.482 1 97.5 48 LEU B C 1
ATOM 1608 O O . LEU B 1 48 ? 3.803 -3.027 -2.701 1 97.5 48 LEU B O 1
ATOM 1612 N N . ILE B 1 49 ? 3.945 -4.777 -1.394 1 97.56 49 ILE B N 1
ATOM 1613 C CA . ILE B 1 49 ? 3.061 -4.281 -0.344 1 97.56 49 ILE B CA 1
ATOM 1614 C C . ILE B 1 49 ? 3.684 -3.055 0.319 1 97.56 49 ILE B C 1
ATOM 1616 O O . ILE B 1 49 ? 3.01 -2.043 0.527 1 97.56 49 ILE B O 1
ATOM 1620 N N . ILE B 1 50 ? 4.898 -3.129 0.603 1 97.81 50 ILE B N 1
ATOM 1621 C CA . ILE B 1 50 ? 5.566 -2.033 1.296 1 97.81 50 ILE B CA 1
ATOM 1622 C C . ILE B 1 50 ? 5.695 -0.832 0.36 1 97.81 50 ILE B C 1
ATOM 1624 O O . ILE B 1 50 ? 5.5 0.312 0.778 1 97.81 50 ILE B O 1
ATOM 1628 N N . ALA B 1 51 ? 6.055 -1.107 -0.859 1 97.94 51 ALA B N 1
ATOM 1629 C CA . ALA B 1 51 ? 6.113 -0.019 -1.831 1 97.94 51 ALA B CA 1
ATOM 1630 C C . ALA B 1 51 ? 4.762 0.68 -1.955 1 97.94 51 ALA B C 1
ATOM 1632 O O . ALA B 1 51 ? 4.695 1.911 -2.004 1 97.94 51 ALA B O 1
ATOM 1633 N N . SER B 1 52 ? 3.672 -0.077 -2.035 1 98.12 52 SER B N 1
ATOM 1634 C CA . SER B 1 52 ? 2.324 0.482 -2.105 1 98.12 52 SER B CA 1
ATOM 1635 C C . SER B 1 52 ? 1.982 1.263 -0.842 1 98.12 52 SER B C 1
ATOM 1637 O O . SER B 1 52 ? 1.372 2.332 -0.912 1 98.12 52 SER B O 1
ATOM 1639 N N . PHE B 1 53 ? 2.393 0.719 0.266 1 97.88 53 PHE B N 1
ATOM 1640 C CA . PHE B 1 53 ? 2.209 1.364 1.561 1 97.88 53 PHE B CA 1
ATOM 1641 C C . PHE B 1 53 ? 2.889 2.727 1.588 1 97.88 53 PHE B C 1
ATOM 1643 O O . PHE B 1 53 ? 2.289 3.719 2.01 1 97.88 53 PHE B O 1
ATOM 1650 N N . LEU B 1 54 ? 4.125 2.768 1.106 1 97.12 54 LEU B N 1
ATOM 1651 C CA . LEU B 1 54 ? 4.887 4.012 1.102 1 97.12 54 LEU B CA 1
ATOM 1652 C C . LEU B 1 54 ? 4.266 5.023 0.147 1 97.12 54 LEU B C 1
ATOM 1654 O O . LEU B 1 54 ? 4.25 6.223 0.434 1 97.12 54 LEU B O 1
ATOM 1658 N N . ALA B 1 55 ? 3.805 4.543 -0.979 1 97.25 55 ALA B N 1
ATOM 1659 C CA . ALA B 1 55 ? 3.076 5.441 -1.873 1 97.25 55 ALA B CA 1
ATOM 1660 C C . ALA B 1 55 ? 1.839 6.012 -1.188 1 97.25 55 ALA B C 1
ATOM 1662 O O . ALA B 1 55 ? 1.526 7.195 -1.345 1 97.25 55 ALA B O 1
ATOM 1663 N N . GLY B 1 56 ? 1.168 5.219 -0.41 1 96.56 56 GLY B N 1
ATOM 1664 C CA . GLY B 1 56 ? 0.015 5.664 0.356 1 96.56 56 GLY B CA 1
ATOM 1665 C C . GLY B 1 56 ? 0.357 6.719 1.39 1 96.56 56 GLY B C 1
ATOM 1666 O O . GLY B 1 56 ? -0.431 7.637 1.635 1 96.56 56 GLY B O 1
ATOM 1667 N N . THR B 1 57 ? 1.498 6.586 1.982 1 94.81 57 THR B N 1
ATOM 1668 C CA . THR B 1 57 ? 1.932 7.578 2.961 1 94.81 57 THR B CA 1
ATOM 1669 C C . THR B 1 57 ? 2.008 8.961 2.328 1 94.81 57 THR B C 1
ATOM 1671 O O . THR B 1 57 ? 1.652 9.961 2.961 1 94.81 57 THR B O 1
ATOM 1674 N N . HIS B 1 58 ? 2.471 8.992 1.074 1 94.19 58 HIS B N 1
ATOM 1675 C CA . HIS B 1 58 ? 2.539 10.266 0.366 1 94.19 58 HIS B CA 1
ATOM 1676 C C . HIS B 1 58 ? 1.146 10.836 0.12 1 94.19 58 HIS B C 1
ATOM 1678 O O . HIS B 1 58 ? 0.929 12.047 0.259 1 94.19 58 HIS B O 1
ATOM 1684 N N . TRP B 1 59 ? 0.267 10.008 -0.227 1 92.44 59 TRP B N 1
ATOM 1685 C CA . TRP B 1 59 ? -1.122 10.414 -0.415 1 92.44 59 TRP B CA 1
ATOM 1686 C C . TRP B 1 59 ? -1.71 10.953 0.882 1 92.44 59 TRP B C 1
ATOM 1688 O O . TRP B 1 59 ? -2.41 11.969 0.875 1 92.44 59 TRP B O 1
ATOM 1698 N N . GLY B 1 60 ? -1.456 10.297 1.933 1 89.56 60 GLY B N 1
ATOM 1699 C CA . GLY B 1 60 ? -1.962 10.727 3.225 1 89.56 60 GLY B CA 1
ATOM 1700 C C . GLY B 1 60 ? -1.403 12.07 3.666 1 89.56 60 GLY B C 1
ATOM 1701 O O . GLY B 1 60 ? -2.098 12.852 4.312 1 89.56 60 GLY B O 1
ATOM 1702 N N . ARG B 1 61 ? -0.216 12.344 3.307 1 86.56 61 ARG B N 1
ATOM 1703 C CA . ARG B 1 61 ? 0.467 13.562 3.738 1 86.56 61 ARG B CA 1
ATOM 1704 C C . ARG B 1 61 ? -0.035 14.773 2.967 1 86.56 61 ARG B C 1
ATOM 1706 O O . ARG B 1 61 ? 0.058 15.906 3.449 1 86.56 61 ARG B O 1
ATOM 1713 N N . GLN B 1 62 ? -0.54 14.539 1.823 1 79.75 62 GLN B N 1
ATOM 1714 C CA . GLN B 1 62 ? -0.885 15.648 0.943 1 79.75 62 GLN B CA 1
ATOM 1715 C C . GLN B 1 62 ? -2.031 16.469 1.523 1 79.75 62 GLN B C 1
ATOM 1717 O O . GLN B 1 62 ? -2.197 17.641 1.178 1 79.75 62 GLN B O 1
ATOM 1722 N N . ILE B 1 63 ? -2.775 15.953 2.406 1 74.75 63 ILE B N 1
ATOM 1723 C CA . ILE B 1 63 ? -3.998 16.594 2.879 1 74.75 63 ILE B CA 1
ATOM 1724 C C . ILE B 1 63 ? -3.646 17.859 3.654 1 74.75 63 ILE B C 1
ATOM 1726 O O . ILE B 1 63 ? -4.375 18.859 3.598 1 74.75 63 ILE B O 1
ATOM 1730 N N . ASN B 1 64 ? -2.523 17.922 4.242 1 72.94 64 ASN B N 1
ATOM 1731 C CA . ASN B 1 64 ? -2.174 19.078 5.07 1 72.94 64 ASN B CA 1
ATOM 1732 C C . ASN B 1 64 ? -1.147 19.969 4.387 1 72.94 64 ASN B C 1
ATOM 1734 O O . ASN B 1 64 ? -0.587 20.8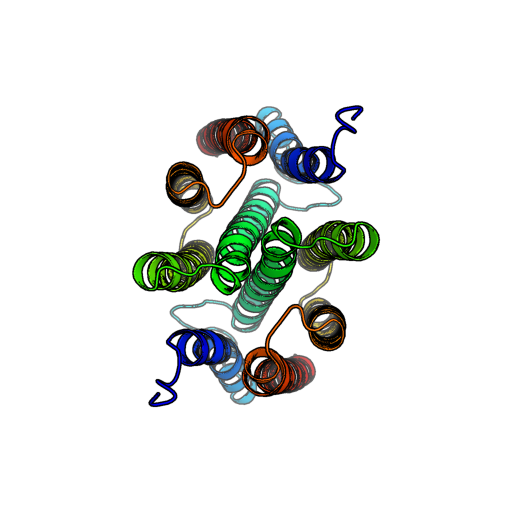75 5.012 1 72.94 64 ASN B O 1
ATOM 1738 N N . ILE B 1 65 ? -0.928 19.672 3.166 1 80.44 65 ILE B N 1
ATOM 1739 C CA . ILE B 1 65 ? 0.055 20.469 2.439 1 80.44 65 ILE B CA 1
ATOM 1740 C C . ILE B 1 65 ? -0.613 21.719 1.865 1 80.44 65 ILE B C 1
ATOM 1742 O O . ILE B 1 65 ? -1.644 21.625 1.194 1 80.44 65 ILE B O 1
ATOM 1746 N N . GLU B 1 66 ? -0.05 22.828 2.131 1 81.06 66 GLU B N 1
ATOM 1747 C CA . GLU B 1 66 ? -0.621 24.109 1.716 1 81.06 66 GLU B CA 1
ATOM 1748 C C . GLU B 1 66 ? -0.24 24.438 0.276 1 81.06 66 GLU B C 1
ATOM 1750 O O . GLU B 1 66 ? -1.065 24.953 -0.488 1 81.06 66 GLU B O 1
ATOM 1755 N N . SER B 1 67 ? 0.979 24.203 -0.121 1 87.94 67 SER B N 1
ATOM 1756 C CA . SER B 1 67 ? 1.451 24.5 -1.47 1 87.94 67 SER B CA 1
ATOM 1757 C C . SER B 1 67 ? 0.733 23.641 -2.508 1 87.94 67 SER B C 1
ATOM 1759 O O . SER B 1 67 ? 0.836 22.406 -2.484 1 87.94 67 SER B O 1
ATOM 1761 N N . PRO B 1 68 ? 0.031 24.266 -3.432 1 88.19 68 PRO B N 1
ATOM 1762 C CA . PRO B 1 68 ? -0.708 23.5 -4.438 1 88.19 68 PRO B CA 1
ATOM 1763 C C . PRO B 1 68 ? 0.201 22.641 -5.301 1 88.19 68 PRO B C 1
ATOM 1765 O O . PRO B 1 68 ? -0.186 21.531 -5.691 1 88.19 68 PRO B O 1
ATOM 1768 N N . ILE B 1 69 ? 1.369 23.172 -5.543 1 89.5 69 ILE B N 1
ATOM 1769 C CA . ILE B 1 69 ? 2.295 22.438 -6.414 1 89.5 69 ILE B CA 1
ATOM 1770 C C . ILE B 1 69 ? 2.799 21.188 -5.703 1 89.5 69 ILE B C 1
ATOM 1772 O O . ILE B 1 69 ? 2.854 20.109 -6.297 1 89.5 69 ILE B O 1
ATOM 1776 N N . VAL B 1 70 ? 3.123 21.266 -4.441 1 89.38 70 VAL B N 1
ATOM 1777 C CA . VAL B 1 70 ? 3.611 20.141 -3.66 1 89.38 70 VAL B CA 1
ATOM 1778 C C . VAL B 1 70 ? 2.488 19.125 -3.469 1 89.38 70 VAL B C 1
ATOM 1780 O O . VAL B 1 70 ? 2.709 17.906 -3.58 1 89.38 70 VAL B O 1
ATOM 1783 N N . LYS B 1 71 ? 1.354 19.641 -3.229 1 90.44 71 LYS B N 1
ATOM 1784 C CA . LYS B 1 71 ? 0.182 18.781 -3.076 1 90.44 71 LYS B CA 1
ATOM 1785 C C . LYS B 1 71 ? -0.056 17.953 -4.332 1 90.44 71 LYS B C 1
ATOM 1787 O O . LYS B 1 71 ? -0.236 16.734 -4.25 1 90.44 71 LYS B O 1
ATOM 1792 N N . LEU B 1 72 ? -0.018 18.625 -5.422 1 90.94 72 LEU B N 1
ATOM 1793 C CA . LEU B 1 72 ? -0.228 17.953 -6.703 1 90.94 72 LEU B CA 1
ATOM 1794 C C . LEU B 1 72 ? 0.852 16.906 -6.957 1 90.94 72 LEU B C 1
ATOM 1796 O O . LEU B 1 72 ? 0.557 15.812 -7.434 1 90.94 72 LEU B O 1
ATOM 1800 N N . LEU B 1 73 ? 2.031 17.234 -6.633 1 90.81 73 LEU B N 1
ATOM 1801 C CA . LEU B 1 73 ? 3.152 16.312 -6.816 1 90.81 73 LEU B CA 1
ATOM 1802 C C . LEU B 1 73 ? 2.957 15.047 -6 1 90.81 73 LEU B C 1
ATOM 1804 O O . LEU B 1 73 ? 3.174 13.938 -6.504 1 90.81 73 LEU B O 1
ATOM 1808 N N . LEU B 1 74 ? 2.576 15.195 -4.812 1 92.75 74 LEU B N 1
ATOM 1809 C CA . LEU B 1 74 ? 2.385 14.047 -3.945 1 92.75 74 LEU B CA 1
ATOM 1810 C C . LEU B 1 74 ? 1.2 13.203 -4.41 1 92.75 74 LEU B C 1
ATOM 1812 O O . LEU B 1 74 ? 1.261 11.969 -4.387 1 92.75 74 LEU B O 1
ATOM 1816 N N . GLN B 1 75 ? 0.176 13.898 -4.871 1 92.31 75 GLN B N 1
ATOM 1817 C CA . GLN B 1 75 ? -1.007 13.203 -5.371 1 92.31 75 GLN B CA 1
ATOM 1818 C C . GLN B 1 75 ? -0.679 12.383 -6.613 1 92.31 75 GLN B C 1
ATOM 1820 O O . GLN B 1 75 ? -0.98 11.188 -6.676 1 92.31 75 GLN B O 1
ATOM 1825 N N . ILE B 1 76 ? -0.051 12.945 -7.477 1 93.31 76 ILE B N 1
ATOM 1826 C CA . ILE B 1 76 ? 0.243 12.312 -8.758 1 93.31 76 ILE B CA 1
ATOM 1827 C C . ILE B 1 76 ? 1.304 11.227 -8.562 1 93.31 76 ILE B C 1
ATOM 1829 O O . ILE B 1 76 ? 1.154 10.109 -9.062 1 93.31 76 ILE B O 1
ATOM 1833 N N . SER B 1 77 ? 2.326 11.578 -7.855 1 94.94 77 SER B N 1
ATOM 1834 C CA . SER B 1 77 ? 3.42 10.633 -7.695 1 94.94 77 SER B CA 1
ATOM 1835 C C . SER B 1 77 ? 2.965 9.383 -6.945 1 94.94 77 SER B C 1
ATOM 1837 O O . SER B 1 77 ? 3.385 8.273 -7.266 1 94.94 77 SER B O 1
ATOM 1839 N N . SER B 1 78 ? 2.154 9.508 -5.969 1 95.88 78 SER B N 1
ATOM 1840 C CA . SER B 1 78 ? 1.662 8.359 -5.219 1 95.88 78 SER B CA 1
ATOM 1841 C C . SER B 1 78 ? 0.893 7.402 -6.121 1 95.88 78 SER B C 1
ATOM 1843 O O . SER B 1 78 ? 1.112 6.188 -6.082 1 95.88 78 SER B O 1
ATOM 1845 N N . ASN B 1 79 ? 0.046 7.961 -7.012 1 94.75 79 ASN B N 1
ATOM 1846 C CA . ASN B 1 79 ? -0.752 7.145 -7.918 1 94.75 79 ASN B CA 1
ATOM 1847 C C . ASN B 1 79 ? 0.11 6.508 -9.008 1 94.75 79 ASN B C 1
ATOM 1849 O O . ASN B 1 79 ? -0.064 5.332 -9.336 1 94.75 79 ASN B O 1
ATOM 1853 N N . ILE B 1 80 ? 1.053 7.238 -9.492 1 95.75 80 ILE B N 1
ATOM 1854 C CA . ILE B 1 80 ? 1.938 6.715 -10.523 1 95.75 80 ILE B CA 1
ATOM 1855 C C . ILE B 1 80 ? 2.76 5.559 -9.961 1 95.75 80 ILE B C 1
ATOM 1857 O O . ILE B 1 80 ? 2.918 4.523 -10.617 1 95.75 80 ILE B O 1
ATOM 1861 N N . ASN B 1 81 ? 3.252 5.711 -8.781 1 96.88 81 ASN B N 1
ATOM 1862 C CA . ASN B 1 81 ? 4.082 4.688 -8.164 1 96.88 81 ASN B CA 1
ATOM 1863 C C . ASN B 1 81 ? 3.301 3.4 -7.922 1 96.88 81 ASN B C 1
ATOM 1865 O O . ASN B 1 81 ? 3.803 2.307 -8.18 1 96.88 81 ASN B O 1
ATOM 1869 N N . VAL B 1 82 ? 2.066 3.553 -7.465 1 95.56 82 VAL B N 1
ATOM 1870 C CA . VAL B 1 82 ? 1.283 2.363 -7.152 1 95.56 82 VAL B CA 1
ATOM 1871 C C . VAL B 1 82 ? 0.889 1.646 -8.438 1 95.56 82 VAL B C 1
ATOM 1873 O O . VAL B 1 82 ? 0.937 0.416 -8.516 1 95.56 82 VAL B O 1
ATOM 1876 N N . ILE B 1 83 ? 0.585 2.35 -9.484 1 93.69 83 ILE B N 1
ATOM 1877 C CA . ILE B 1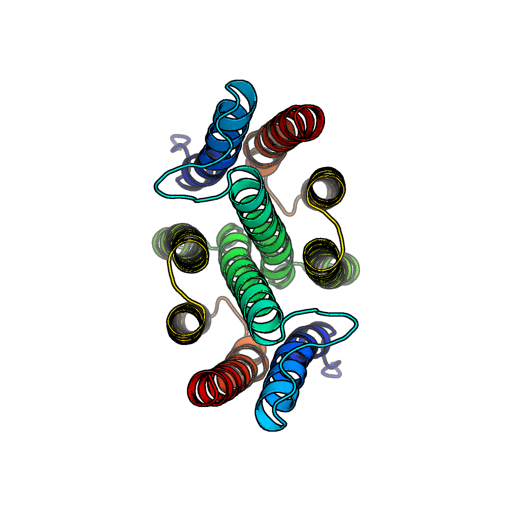 83 ? 0.209 1.758 -10.766 1 93.69 83 ILE B CA 1
ATOM 1878 C C . ILE B 1 83 ? 1.421 1.076 -11.398 1 93.69 83 ILE B C 1
ATOM 1880 O O . ILE B 1 83 ? 1.308 -0.021 -11.945 1 93.69 83 ILE B O 1
ATOM 1884 N N . THR B 1 84 ? 2.535 1.74 -11.289 1 95.62 84 THR B N 1
ATOM 1885 C CA . THR B 1 84 ? 3.764 1.196 -11.852 1 95.62 84 THR B CA 1
ATOM 1886 C C . THR B 1 84 ? 4.109 -0.145 -11.211 1 95.62 84 THR B C 1
ATOM 1888 O O . THR B 1 84 ? 4.387 -1.12 -11.914 1 95.62 84 THR B O 1
ATOM 1891 N N . ILE B 1 85 ? 4.066 -0.185 -9.938 1 95 85 ILE B N 1
ATOM 1892 C CA . ILE B 1 85 ? 4.488 -1.403 -9.25 1 95 85 ILE B CA 1
ATOM 1893 C C . ILE B 1 85 ? 3.457 -2.506 -9.484 1 95 85 ILE B C 1
ATOM 1895 O O . ILE B 1 85 ? 3.811 -3.684 -9.578 1 95 85 ILE B O 1
ATOM 1899 N N . TRP B 1 86 ? 2.18 -2.146 -9.594 1 94.06 86 TRP B N 1
ATOM 1900 C CA . TRP B 1 86 ? 1.13 -3.111 -9.906 1 94.06 86 TRP B CA 1
ATOM 1901 C C . TRP B 1 86 ? 1.363 -3.744 -11.273 1 94.06 86 TRP B C 1
ATOM 1903 O O . TRP B 1 86 ? 1.4 -4.973 -11.398 1 94.06 86 TRP B O 1
ATOM 1913 N N . PHE B 1 87 ? 1.592 -2.92 -12.258 1 92.62 87 PHE B N 1
ATOM 1914 C CA . PHE B 1 87 ? 1.817 -3.416 -13.609 1 92.62 87 PHE B CA 1
ATOM 1915 C C . PHE B 1 87 ? 3.104 -4.23 -13.68 1 92.62 87 PHE B C 1
ATOM 1917 O O . PHE B 1 87 ? 3.168 -5.238 -14.391 1 92.62 87 PHE B O 1
ATOM 1924 N N . ALA B 1 88 ? 4.062 -3.762 -13.008 1 95 88 ALA B N 1
ATOM 1925 C CA . ALA B 1 88 ? 5.336 -4.477 -13.008 1 95 88 ALA B CA 1
ATOM 1926 C C . ALA B 1 88 ? 5.184 -5.875 -12.422 1 95 88 ALA B C 1
ATOM 1928 O O . ALA B 1 88 ? 5.699 -6.848 -12.977 1 95 88 ALA B O 1
ATOM 1929 N N . TYR B 1 89 ? 4.465 -5.996 -11.352 1 95.31 89 TYR B N 1
ATOM 1930 C CA . TYR B 1 89 ? 4.305 -7.293 -10.695 1 95.31 89 TYR B CA 1
ATOM 1931 C C . TYR B 1 89 ? 3.564 -8.273 -11.602 1 95.31 89 TYR B C 1
ATOM 1933 O O . TYR B 1 89 ? 3.889 -9.461 -11.633 1 95.31 89 TYR B O 1
ATOM 1941 N N . LEU B 1 90 ? 2.631 -7.781 -12.391 1 91.38 90 LEU B N 1
ATOM 1942 C CA . LEU B 1 90 ? 1.785 -8.641 -13.219 1 91.38 90 LEU B CA 1
ATOM 1943 C C . LEU B 1 90 ? 2.533 -9.102 -14.461 1 91.38 90 LEU B C 1
ATOM 1945 O O . LEU B 1 90 ? 2.24 -10.172 -15 1 91.38 90 LEU B O 1
ATOM 1949 N N . ASN B 1 91 ? 3.531 -8.305 -14.891 1 92.19 91 ASN B N 1
ATOM 1950 C CA . ASN B 1 91 ? 4.027 -8.555 -16.234 1 92.19 91 ASN B CA 1
ATOM 1951 C C . ASN B 1 91 ? 5.504 -8.938 -16.234 1 92.19 91 ASN B C 1
ATOM 1953 O O . ASN B 1 91 ? 6.012 -9.484 -17.203 1 92.19 91 ASN B O 1
ATOM 1957 N N . LEU B 1 92 ? 6.16 -8.672 -15.195 1 94 92 LEU B N 1
ATOM 1958 C CA . LEU B 1 92 ? 7.586 -8.961 -15.156 1 94 92 LEU B CA 1
ATOM 1959 C C . LEU B 1 92 ? 7.852 -10.273 -14.414 1 94 92 LEU B C 1
ATOM 1961 O O . LEU B 1 92 ? 7.113 -10.625 -13.492 1 94 92 LEU B O 1
ATOM 1965 N N . ASN B 1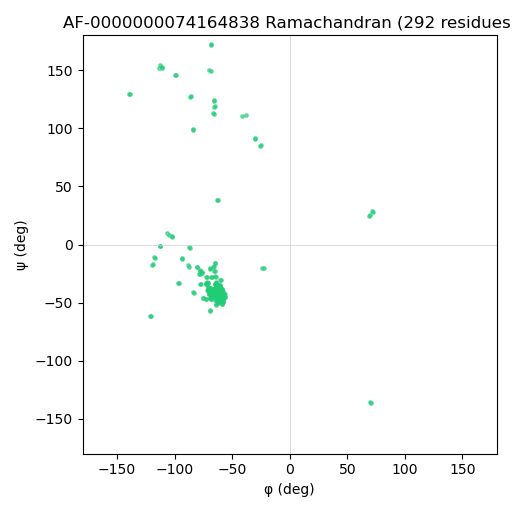 93 ? 8.852 -10.945 -14.883 1 95.19 93 ASN B N 1
ATOM 1966 C CA . ASN B 1 93 ? 9.297 -12.07 -14.062 1 95.19 93 ASN B CA 1
ATOM 1967 C C . ASN B 1 93 ? 9.93 -11.594 -12.758 1 95.19 93 ASN B C 1
ATOM 1969 O O . ASN B 1 93 ? 10.156 -10.398 -12.578 1 95.19 93 ASN B O 1
ATOM 1973 N N . SER B 1 94 ? 10.234 -12.469 -11.859 1 94.62 94 SER B N 1
ATOM 1974 C CA . SER B 1 94 ? 10.664 -12.133 -10.508 1 94.62 94 SER B CA 1
ATOM 1975 C C . SER B 1 94 ? 11.977 -11.359 -10.516 1 94.62 94 SER B C 1
ATOM 1977 O O . SER B 1 94 ? 12.156 -10.422 -9.734 1 94.62 94 SER B O 1
ATOM 1979 N N . LYS B 1 95 ? 12.898 -11.75 -11.359 1 96 95 LYS B N 1
ATOM 1980 C CA . LYS B 1 95 ? 14.195 -11.086 -11.391 1 96 95 LYS B CA 1
ATOM 1981 C C . LYS B 1 95 ? 14.055 -9.609 -11.766 1 96 95 LYS B C 1
ATOM 1983 O O . LYS B 1 95 ? 14.594 -8.734 -11.086 1 96 95 LYS B O 1
ATOM 1988 N N . TYR B 1 96 ? 13.32 -9.328 -12.805 1 97.31 96 TYR B N 1
ATOM 1989 C CA . TYR B 1 96 ? 13.141 -7.949 -13.25 1 97.31 96 TYR B CA 1
ATOM 1990 C C . TYR B 1 96 ? 12.242 -7.176 -12.297 1 97.31 96 TYR B C 1
ATOM 1992 O O . TYR B 1 96 ? 12.406 -5.965 -12.125 1 97.31 96 TYR B O 1
ATOM 2000 N N . PHE B 1 97 ? 11.289 -7.867 -11.688 1 98.06 97 PHE B N 1
ATOM 2001 C CA . PHE B 1 97 ? 10.414 -7.195 -10.734 1 98.06 97 PHE B CA 1
ATOM 2002 C C . PHE B 1 97 ? 11.203 -6.711 -9.523 1 98.06 97 PHE B C 1
ATOM 2004 O O . PHE B 1 97 ? 11 -5.59 -9.055 1 98.06 97 PHE B O 1
ATOM 2011 N N . ILE B 1 98 ? 12.117 -7.539 -9.062 1 97.94 98 ILE B N 1
ATOM 2012 C CA . ILE B 1 98 ? 12.922 -7.16 -7.902 1 97.94 98 ILE B CA 1
ATOM 2013 C C . ILE B 1 98 ? 13.805 -5.973 -8.258 1 97.94 98 ILE B C 1
ATOM 2015 O O . ILE B 1 98 ? 14 -5.066 -7.445 1 97.94 98 ILE B O 1
ATOM 2019 N N . LEU B 1 99 ? 14.328 -5.965 -9.453 1 97.81 99 LEU B N 1
ATOM 2020 C CA . LEU B 1 99 ? 15.102 -4.812 -9.906 1 97.81 99 LEU B CA 1
ATOM 2021 C C . LEU B 1 99 ? 14.242 -3.555 -9.922 1 97.81 99 LEU B C 1
ATOM 2023 O O . LEU B 1 99 ? 14.672 -2.492 -9.477 1 97.81 99 LEU B O 1
ATOM 2027 N N . LEU B 1 100 ? 13.039 -3.662 -10.453 1 97.94 100 LEU B N 1
ATOM 2028 C CA . LEU B 1 100 ? 12.125 -2.521 -10.492 1 97.94 100 LEU B CA 1
ATOM 2029 C C . LEU B 1 100 ? 11.758 -2.08 -9.078 1 97.94 100 LEU B C 1
ATOM 2031 O O . LEU B 1 100 ? 11.578 -0.888 -8.828 1 97.94 100 LEU B O 1
ATOM 2035 N N . LEU B 1 101 ? 11.641 -3.045 -8.234 1 98.19 101 LEU B N 1
ATOM 2036 C CA . LEU B 1 101 ? 11.367 -2.725 -6.84 1 98.19 101 LEU B CA 1
ATOM 2037 C C . LEU B 1 101 ? 12.453 -1.827 -6.266 1 98.19 101 LEU B C 1
ATOM 2039 O O . LEU B 1 101 ? 12.164 -0.874 -5.539 1 98.19 101 LEU B O 1
ATOM 2043 N N . ILE B 1 102 ? 13.688 -2.15 -6.574 1 98.44 102 ILE B N 1
ATOM 2044 C CA . ILE B 1 102 ? 14.812 -1.343 -6.117 1 98.44 102 ILE B CA 1
ATOM 2045 C C . ILE B 1 102 ? 14.656 0.091 -6.617 1 98.44 102 ILE B C 1
ATOM 2047 O O . ILE B 1 102 ? 14.75 1.042 -5.84 1 98.44 102 ILE B O 1
ATOM 2051 N N . ILE B 1 103 ? 14.398 0.241 -7.859 1 98.31 103 ILE B N 1
ATOM 2052 C CA . ILE B 1 103 ? 14.211 1.555 -8.469 1 98.31 103 ILE B CA 1
ATOM 2053 C C . ILE B 1 103 ? 13.031 2.268 -7.801 1 98.31 103 ILE B C 1
ATOM 2055 O O . ILE B 1 103 ? 13.117 3.457 -7.484 1 98.31 103 ILE B O 1
ATOM 2059 N N . GLU B 1 104 ? 11.969 1.503 -7.602 1 98.25 104 GLU B N 1
ATOM 2060 C CA . GLU B 1 104 ? 10.758 2.053 -6.992 1 98.25 104 GLU B CA 1
ATOM 2061 C C . GLU B 1 104 ? 11.039 2.602 -5.598 1 98.25 104 GLU B C 1
ATOM 2063 O O . GLU B 1 104 ? 10.609 3.703 -5.258 1 98.25 104 GLU B O 1
ATOM 2068 N N . PHE B 1 105 ? 11.75 1.866 -4.789 1 98.44 105 PHE B N 1
ATOM 2069 C CA . PHE B 1 105 ? 12.07 2.316 -3.438 1 98.44 105 PHE B CA 1
ATOM 2070 C C . PHE B 1 105 ? 12.953 3.561 -3.475 1 98.44 105 PHE B C 1
ATOM 2072 O O . PHE B 1 105 ? 12.828 4.441 -2.619 1 98.44 105 PHE B O 1
ATOM 2079 N N . LEU B 1 106 ? 13.805 3.656 -4.457 1 98.25 106 LEU B N 1
ATOM 2080 C CA . LEU B 1 106 ? 14.664 4.828 -4.598 1 98.25 106 LEU B CA 1
ATOM 2081 C C . LEU B 1 106 ? 13.852 6.047 -5.031 1 98.25 106 LEU B C 1
ATOM 2083 O O . LEU B 1 106 ? 14.102 7.16 -4.574 1 98.25 106 LEU B O 1
ATOM 2087 N N . VAL B 1 107 ? 12.922 5.82 -5.926 1 97.94 107 VAL B N 1
ATOM 2088 C CA . VAL B 1 107 ? 12.039 6.902 -6.359 1 97.94 107 VAL B CA 1
ATOM 2089 C C . VAL B 1 107 ? 11.227 7.41 -5.172 1 97.94 107 VAL B C 1
ATOM 2091 O O . VAL B 1 107 ? 11.102 8.617 -4.965 1 97.94 107 VAL B O 1
ATOM 2094 N N . LEU B 1 108 ? 10.688 6.551 -4.41 1 97.62 108 LEU B N 1
ATOM 2095 C CA . LEU B 1 108 ? 9.906 6.918 -3.236 1 97.62 108 LEU B CA 1
ATOM 2096 C C . LEU B 1 108 ? 10.766 7.676 -2.227 1 97.62 108 LEU B C 1
ATOM 2098 O O . LEU B 1 108 ? 10.305 8.633 -1.607 1 97.62 108 LEU B O 1
ATOM 2102 N N . LEU B 1 109 ? 12.016 7.227 -2.094 1 97.38 109 LEU B N 1
ATOM 2103 C CA . LEU B 1 109 ? 12.938 7.918 -1.197 1 97.38 109 LEU B CA 1
ATOM 2104 C C . LEU B 1 109 ? 13.219 9.336 -1.693 1 97.38 109 LEU B C 1
ATOM 2106 O O . LEU B 1 109 ? 13.32 10.266 -0.895 1 97.38 109 LEU B O 1
ATOM 2110 N N . LYS B 1 110 ? 13.398 9.422 -2.953 1 97.25 110 LYS B N 1
ATOM 2111 C CA . LYS B 1 110 ? 13.641 10.742 -3.533 1 97.25 110 LYS B CA 1
ATOM 2112 C C . LYS B 1 110 ? 12.484 11.688 -3.238 1 97.25 110 LYS B C 1
ATOM 2114 O O . LYS B 1 110 ? 12.695 12.867 -2.936 1 97.25 110 LYS B O 1
ATOM 2119 N N . ILE B 1 111 ? 11.297 11.219 -3.312 1 95.25 111 ILE B N 1
ATOM 2120 C CA . ILE B 1 111 ? 10.117 12.031 -3.002 1 95.25 111 ILE B CA 1
ATOM 2121 C C . ILE B 1 111 ? 10.133 12.406 -1.523 1 95.25 111 ILE B C 1
ATOM 2123 O O . ILE B 1 111 ? 9.875 13.562 -1.172 1 95.25 111 ILE B O 1
ATOM 2127 N N . ASP B 1 112 ? 10.484 11.414 -0.721 1 94.25 112 ASP B N 1
ATOM 2128 C CA . ASP B 1 112 ? 10.594 11.703 0.707 1 94.25 112 ASP B CA 1
ATOM 2129 C C . ASP B 1 112 ? 11.664 12.75 0.975 1 94.25 112 ASP B C 1
ATOM 2131 O O . ASP B 1 112 ? 11.531 13.562 1.895 1 94.25 112 ASP B O 1
ATOM 2135 N N . TYR B 1 113 ? 12.703 12.711 0.24 1 94.81 113 TYR B N 1
ATOM 2136 C CA . TYR B 1 113 ? 13.766 13.703 0.369 1 94.81 113 TYR B CA 1
ATOM 2137 C C . TYR B 1 113 ? 13.258 15.102 0.041 1 94.81 113 TYR B C 1
ATOM 2139 O O . TYR B 1 113 ? 13.578 16.062 0.739 1 94.81 113 TYR B O 1
ATOM 2147 N N . TYR B 1 114 ? 12.484 15.109 -0.978 1 92.44 114 TYR B N 1
ATOM 2148 C CA . TYR B 1 114 ? 11.898 16.391 -1.368 1 92.44 114 TYR B CA 1
ATOM 2149 C C . TYR B 1 114 ? 10.984 16.922 -0.274 1 92.44 114 TYR B C 1
ATOM 2151 O O . TYR B 1 114 ? 11.039 18.109 0.058 1 92.44 114 TYR B O 1
ATOM 2159 N N . ILE B 1 115 ? 10.219 16.109 0.256 1 89.06 115 ILE B N 1
ATOM 2160 C CA . ILE B 1 115 ? 9.312 16.469 1.338 1 89.06 115 ILE B CA 1
ATOM 2161 C C . ILE B 1 115 ? 10.117 16.953 2.545 1 89.06 115 ILE B C 1
ATOM 2163 O O . ILE B 1 115 ? 9.727 17.906 3.213 1 89.06 115 ILE B O 1
ATOM 2167 N N . TYR B 1 116 ? 11.172 16.266 2.754 1 90.62 116 TYR B N 1
ATOM 2168 C CA . TYR B 1 116 ? 12.078 16.641 3.836 1 90.62 116 TYR B CA 1
ATOM 2169 C C . TYR B 1 116 ? 12.672 18.016 3.602 1 90.62 116 TYR B C 1
ATOM 2171 O O . TYR B 1 116 ? 12.727 18.844 4.52 1 90.62 116 TYR B O 1
ATOM 2179 N N . LYS B 1 117 ? 13.094 18.344 2.443 1 92.19 117 LYS B N 1
ATOM 2180 C CA . LYS B 1 117 ? 13.703 19.625 2.092 1 92.19 117 LYS B CA 1
ATOM 2181 C C . LYS B 1 117 ? 12.695 20.766 2.234 1 92.19 117 LYS B C 1
ATOM 2183 O O . LYS B 1 117 ? 13.078 21.891 2.566 1 92.19 117 LYS B O 1
ATOM 2188 N N . LEU B 1 118 ? 11.461 20.422 2.082 1 88.31 118 LEU B N 1
ATOM 2189 C CA . LEU B 1 118 ? 10.406 21.422 2.193 1 88.31 118 LEU B CA 1
ATOM 2190 C C . LEU B 1 118 ? 9.953 21.578 3.643 1 88.31 118 LEU B C 1
ATOM 2192 O O . LEU B 1 118 ? 9.016 22.328 3.93 1 88.31 118 LEU B O 1
ATOM 2196 N N . LYS B 1 119 ? 10.531 20.766 4.559 1 86 119 LYS B N 1
ATOM 2197 C CA . LYS B 1 119 ? 10.305 20.844 6 1 86 119 LYS B CA 1
ATOM 2198 C C . LYS B 1 119 ? 8.891 20.406 6.355 1 86 119 LYS B C 1
ATOM 2200 O O . LYS B 1 119 ? 8.297 20.906 7.312 1 86 119 LYS B O 1
ATOM 2205 N N . ILE B 1 120 ? 8.391 19.609 5.484 1 82.12 120 ILE B N 1
ATOM 2206 C CA . ILE B 1 120 ? 7.07 19.047 5.75 1 82.12 120 ILE B CA 1
ATOM 2207 C C . ILE B 1 120 ? 7.199 17.906 6.754 1 82.12 120 ILE B C 1
ATOM 2209 O O . ILE B 1 120 ? 6.316 17.703 7.59 1 82.12 120 ILE B O 1
ATOM 2213 N N . THR B 1 121 ? 8.266 17.219 6.66 1 82.69 121 THR B N 1
ATOM 2214 C CA . THR B 1 121 ? 8.578 16.156 7.617 1 82.69 121 THR B CA 1
ATOM 2215 C C . THR B 1 121 ? 9.789 16.531 8.461 1 82.69 121 THR B C 1
ATOM 2217 O O . THR B 1 121 ? 10.617 17.359 8.039 1 82.69 121 THR B O 1
ATOM 2220 N N . SER B 1 122 ? 9.82 15.961 9.617 1 84.44 122 SER B N 1
ATOM 2221 C CA . SER B 1 122 ? 10.93 16.266 10.523 1 84.44 122 SER B CA 1
ATOM 2222 C C . SER B 1 122 ? 12.234 15.656 10.008 1 84.44 122 SER B C 1
ATOM 2224 O O . SER B 1 122 ? 12.227 14.633 9.32 1 84.44 122 SER B O 1
ATOM 2226 N N . SER B 1 123 ? 13.328 16.312 10.328 1 88.81 123 SER B N 1
ATOM 2227 C CA . SER B 1 123 ? 14.648 15.805 9.977 1 88.81 123 SER B CA 1
ATOM 2228 C C . SER B 1 123 ? 14.906 14.445 10.617 1 88.81 123 SER B C 1
ATOM 2230 O O . SER B 1 123 ? 15.523 13.57 10.008 1 88.81 123 SER B O 1
ATOM 2232 N N . ARG B 1 124 ? 14.422 14.352 11.719 1 86.12 124 ARG B N 1
ATOM 2233 C CA . ARG B 1 124 ? 14.602 13.094 12.43 1 86.12 124 ARG B CA 1
ATOM 2234 C C . ARG B 1 124 ? 13.961 11.938 11.68 1 86.12 124 ARG B C 1
ATOM 2236 O O . ARG B 1 124 ? 14.562 10.867 11.531 1 86.12 124 ARG B O 1
ATOM 2243 N N . TYR B 1 125 ? 12.773 12.18 11.227 1 86.88 125 TYR B N 1
ATOM 2244 C CA . TYR B 1 125 ? 12.031 11.133 10.523 1 86.88 125 TYR B CA 1
ATOM 2245 C C . TYR B 1 125 ? 12.758 10.703 9.258 1 86.88 125 TYR B C 1
ATOM 2247 O O . TYR B 1 125 ? 12.945 9.508 9.016 1 86.88 125 TYR B O 1
ATOM 2255 N N . PHE B 1 126 ? 13.234 11.633 8.531 1 91.62 126 PHE B N 1
ATOM 2256 C CA . PHE B 1 126 ? 13.875 11.297 7.262 1 91.62 126 PHE B CA 1
ATOM 2257 C C . PHE B 1 126 ? 15.258 10.703 7.496 1 91.62 126 PHE B C 1
ATOM 2259 O O . PHE B 1 126 ? 15.594 9.656 6.938 1 91.62 126 PHE B O 1
ATOM 2266 N N . LEU B 1 127 ? 16.062 11.305 8.359 1 92.56 127 LEU B N 1
ATOM 2267 C CA . LEU B 1 127 ? 17.469 10.961 8.484 1 92.56 127 LEU B CA 1
ATOM 2268 C C . LEU B 1 127 ? 17.656 9.672 9.281 1 92.56 127 LEU B C 1
ATOM 2270 O O . LEU B 1 127 ? 18.609 8.93 9.055 1 92.56 127 LEU B O 1
ATOM 2274 N N . TYR B 1 128 ? 16.656 9.328 10.086 1 90.81 128 TYR B N 1
ATOM 2275 C CA . TYR B 1 128 ? 16.891 8.195 10.969 1 90.81 128 TYR B CA 1
ATOM 2276 C C . TYR B 1 128 ? 15.93 7.055 10.672 1 90.81 128 TYR B C 1
ATOM 2278 O O . TYR B 1 128 ? 16.109 5.934 11.148 1 90.81 128 TYR B O 1
ATOM 2286 N N . ILE B 1 129 ? 14.961 7.324 9.891 1 91.81 129 ILE B N 1
ATOM 2287 C CA . ILE B 1 129 ? 13.984 6.273 9.633 1 91.81 129 ILE B CA 1
ATOM 2288 C C . ILE B 1 129 ? 13.93 5.977 8.133 1 91.81 129 ILE B C 1
ATOM 2290 O O . ILE B 1 129 ? 14.383 4.918 7.691 1 91.81 129 ILE B O 1
ATOM 2294 N N . ARG B 1 130 ? 13.578 6.949 7.359 1 94.19 130 ARG B N 1
ATOM 2295 C CA . ARG B 1 130 ? 13.336 6.695 5.945 1 94.19 130 ARG B CA 1
ATOM 2296 C C . ARG B 1 130 ? 14.633 6.352 5.219 1 94.19 130 ARG B C 1
ATOM 2298 O O . ARG B 1 130 ? 14.695 5.367 4.48 1 94.19 130 ARG B O 1
ATOM 2305 N N . LEU B 1 131 ? 15.672 7.145 5.469 1 96.06 131 LEU B N 1
ATOM 2306 C CA . LEU B 1 131 ? 16.922 7 4.715 1 96.06 131 LEU B CA 1
ATOM 2307 C C . LEU B 1 131 ? 17.625 5.695 5.078 1 96.06 131 LEU B C 1
ATOM 2309 O O . LEU B 1 131 ? 17.875 4.859 4.203 1 96.06 131 LEU B O 1
ATOM 2313 N N . PRO B 1 132 ? 17.938 5.445 6.305 1 97.06 132 PRO B N 1
ATOM 2314 C CA . PRO B 1 132 ? 18.656 4.215 6.621 1 97.06 132 PRO B CA 1
ATOM 2315 C C . PRO B 1 132 ? 17.859 2.955 6.301 1 97.06 132 PRO B C 1
ATOM 2317 O O . PRO B 1 132 ? 18.422 1.959 5.84 1 97.06 132 PRO B O 1
ATOM 2320 N N . ILE B 1 133 ? 16.594 2.926 6.5 1 96.62 133 ILE B N 1
ATOM 2321 C CA . ILE B 1 133 ? 15.758 1.756 6.242 1 96.62 133 ILE B CA 1
ATOM 2322 C C . ILE B 1 133 ? 15.719 1.474 4.742 1 96.62 133 ILE B C 1
ATOM 2324 O O . ILE B 1 133 ? 15.852 0.324 4.316 1 96.62 133 ILE B O 1
ATOM 2328 N N . THR B 1 134 ? 15.539 2.537 3.963 1 98.12 134 THR B N 1
ATOM 2329 C CA . THR B 1 134 ? 15.492 2.355 2.516 1 98.12 134 THR B CA 1
ATOM 2330 C C . THR B 1 134 ? 16.828 1.842 1.993 1 98.12 134 THR B C 1
ATOM 2332 O O . THR B 1 134 ? 16.875 0.968 1.124 1 98.12 134 THR B O 1
ATOM 2335 N N . ILE B 1 135 ? 17.953 2.371 2.521 1 97.94 135 ILE B N 1
ATOM 2336 C CA . ILE B 1 135 ? 19.266 1.898 2.121 1 97.94 135 ILE B CA 1
ATOM 2337 C C . ILE B 1 135 ? 19.391 0.405 2.412 1 97.94 135 ILE B C 1
ATOM 2339 O O . ILE B 1 135 ? 19.844 -0.364 1.561 1 97.94 135 ILE B O 1
ATOM 2343 N N . ALA B 1 136 ? 18.984 -0.009 3.553 1 98.12 136 ALA B N 1
ATOM 2344 C CA . ALA B 1 136 ? 19.047 -1.416 3.938 1 98.12 136 ALA B CA 1
ATOM 2345 C C . ALA B 1 136 ? 18.188 -2.275 3.018 1 98.12 136 ALA B C 1
ATOM 2347 O O . ALA B 1 136 ? 18.609 -3.338 2.564 1 98.12 136 ALA B O 1
ATOM 2348 N N . VAL B 1 137 ? 16.953 -1.838 2.727 1 98.31 137 VAL B N 1
ATOM 2349 C CA . VAL B 1 137 ? 16.031 -2.578 1.868 1 98.31 137 VAL B CA 1
ATOM 2350 C C . VAL B 1 137 ? 16.625 -2.727 0.473 1 98.31 137 VAL B C 1
ATOM 2352 O O . VAL B 1 137 ? 16.609 -3.816 -0.107 1 98.31 137 VAL B O 1
ATOM 2355 N N . VAL B 1 138 ? 17.188 -1.655 -0.047 1 98.5 138 VAL B N 1
ATOM 2356 C CA . VAL B 1 138 ? 17.766 -1.661 -1.389 1 98.5 138 VAL B CA 1
ATOM 2357 C C . VAL B 1 138 ? 18.953 -2.631 -1.442 1 98.5 138 VAL B C 1
ATOM 2359 O O . VAL B 1 138 ? 19.078 -3.395 -2.4 1 98.5 138 VAL B O 1
ATOM 2362 N N . ILE B 1 139 ? 19.797 -2.625 -0.452 1 98.5 139 ILE B N 1
ATOM 2363 C CA . ILE B 1 139 ? 20.938 -3.531 -0.389 1 98.5 139 ILE B CA 1
ATOM 2364 C C . ILE B 1 139 ? 20.453 -4.977 -0.336 1 98.5 139 ILE B C 1
ATOM 2366 O O . ILE B 1 139 ? 20.953 -5.836 -1.062 1 98.5 139 ILE B O 1
ATOM 2370 N N . LEU B 1 140 ? 19.484 -5.238 0.508 1 98.5 140 LEU B N 1
ATOM 2371 C CA . LEU B 1 140 ? 18.953 -6.586 0.653 1 98.5 140 LEU B CA 1
ATOM 2372 C C . LEU B 1 140 ? 18.312 -7.062 -0.648 1 98.5 140 LEU B C 1
ATOM 2374 O O . LEU B 1 140 ? 18.5 -8.211 -1.048 1 98.5 140 LEU B O 1
ATOM 2378 N N . LEU B 1 141 ? 17.594 -6.188 -1.301 1 98.5 141 LEU B N 1
ATOM 2379 C CA . LEU B 1 141 ? 16.984 -6.535 -2.578 1 98.5 141 LEU B CA 1
ATOM 2380 C C . LEU B 1 141 ? 18.047 -6.773 -3.645 1 98.5 141 LEU B C 1
ATOM 2382 O O . LEU B 1 141 ? 17.891 -7.652 -4.496 1 98.5 141 LEU B O 1
ATOM 2386 N N . ALA B 1 142 ? 19.109 -5.953 -3.623 1 98.5 142 ALA B N 1
ATOM 2387 C CA . ALA B 1 142 ? 20.203 -6.137 -4.574 1 98.5 142 ALA B CA 1
ATOM 2388 C C . ALA B 1 142 ? 20.875 -7.492 -4.383 1 98.5 142 ALA B C 1
ATOM 2390 O O . ALA B 1 142 ? 21.188 -8.188 -5.355 1 98.5 142 ALA B O 1
ATOM 2391 N N . ILE B 1 143 ? 21.125 -7.848 -3.174 1 98.12 143 ILE B N 1
ATOM 2392 C CA . ILE B 1 143 ? 21.688 -9.156 -2.869 1 98.12 143 ILE B CA 1
ATOM 2393 C C . ILE B 1 143 ? 20.75 -10.258 -3.361 1 98.12 143 ILE B C 1
ATOM 2395 O O . ILE B 1 143 ? 21.188 -11.195 -4.031 1 98.12 143 ILE B O 1
ATOM 2399 N N . SER B 1 144 ? 19.484 -10.125 -3.012 1 97.81 144 SER B N 1
ATOM 2400 C CA . SER B 1 144 ? 18.484 -11.109 -3.432 1 97.81 144 SER B CA 1
ATOM 2401 C C . SER B 1 144 ? 18.422 -11.219 -4.953 1 97.81 144 SER B C 1
ATOM 2403 O O . SER B 1 144 ? 18.328 -12.32 -5.496 1 97.81 144 SER B O 1
ATOM 2405 N N . TRP B 1 145 ? 18.484 -10.039 -5.574 1 97.31 145 TRP B N 1
ATOM 2406 C CA . TRP B 1 145 ? 18.453 -9.992 -7.035 1 97.31 145 TRP B CA 1
ATOM 2407 C C . TRP B 1 145 ? 19.625 -10.758 -7.629 1 97.31 145 TRP B C 1
ATOM 2409 O O . TRP B 1 145 ? 19.469 -11.484 -8.617 1 97.31 145 TRP B O 1
ATOM 2419 N N . SER B 1 146 ? 20.812 -10.688 -7.074 1 96.94 146 SER B N 1
ATOM 2420 C CA . SER B 1 146 ? 22.016 -11.359 -7.566 1 96.94 146 SER B CA 1
ATOM 2421 C C . SER B 1 146 ? 21.922 -12.867 -7.391 1 96.94 146 SER B C 1
ATOM 2423 O O . SER B 1 146 ? 22.656 -13.617 -8.031 1 96.94 146 SER B O 1
ATOM 2425 N N . LEU B 1 147 ? 21.047 -13.297 -6.5 1 95.31 147 LEU B N 1
ATOM 2426 C CA . LEU B 1 147 ? 20.938 -14.711 -6.168 1 95.31 147 LEU B CA 1
ATOM 2427 C C . LEU B 1 147 ? 19.859 -15.383 -7.008 1 95.31 147 LEU B C 1
ATOM 2429 O O . LEU B 1 147 ? 19.688 -16.609 -6.941 1 95.31 147 LEU B O 1
ATOM 2433 N N . ILE B 1 148 ? 19.094 -14.562 -7.652 1 90.38 148 ILE B N 1
ATOM 2434 C CA . ILE B 1 148 ? 18.016 -15.086 -8.484 1 90.38 148 ILE B CA 1
ATOM 2435 C C . ILE B 1 148 ? 18.531 -15.312 -9.906 1 90.38 148 ILE B C 1
ATOM 2437 O O . ILE B 1 148 ? 19.266 -14.477 -10.445 1 90.38 148 ILE B O 1
#

pLDDT: mean 91.69, std 10.67, range [31.52, 98.5]

Organism: Francisella tularensis subsp. tularensis (strain SCHU S4 / Schu 4) (NCBI:txid177416)

Solvent-accessible surface area (backbone atoms only — not comparable to full-atom values): 15622 Å² total; per-residue (Å²): 132,81,82,67,82,50,69,62,55,58,55,57,57,54,64,47,48,62,54,52,53,40,31,52,32,50,75,72,68,40,61,61,41,94,79,56,37,47,31,67,57,42,46,48,50,50,51,51,36,50,53,19,17,54,26,13,20,39,46,27,40,32,77,77,46,79,52,67,68,60,24,49,48,29,49,50,50,21,55,51,51,39,50,48,53,51,53,36,60,64,69,40,57,69,62,60,32,46,53,48,46,43,54,48,53,51,52,54,47,52,52,51,48,51,39,38,76,70,62,74,42,57,66,63,52,44,66,68,42,53,48,54,51,49,52,51,50,42,51,41,46,50,54,41,44,72,73,98,132,82,82,65,81,52,70,62,56,58,55,55,56,56,66,47,48,62,56,52,51,40,31,52,32,51,76,69,68,40,60,61,41,94,79,57,37,46,32,68,57,41,47,49,52,50,50,49,35,50,53,18,17,54,26,13,19,38,46,28,41,30,76,79,46,80,52,66,68,59,25,49,48,28,49,51,49,21,53,51,50,41,52,49,53,52,52,36,62,63,68,42,56,68,60,60,32,46,53,48,46,45,52,49,54,50,52,53,46,51,51,49,47,51,40,39,76,69,62,73,42,57,66,62,52,44,67,68,42,54,48,55,51,49,54,51,51,41,51,39,46,51,54,40,43,72,71,96

InterPro domains:
  IPR021836 Protein of unknown function DUF3429 [PF11911] (9-145)

Nearest PDB structures (foldseek):
  8fbi-assembly1_A-3  TM=2.147E-01  e=4.031E+00  synthetic construct
  8fbi-assembly1_A-3  TM=2.149E-01  e=4.031E+00  synthetic construct

Foldseek 3Di:
DPPPPDPVQVVLLVLCVLLVVLLVCLVVPNQQDPPQGGSLVSNLVSLLVVLLVLLVVLLVLLVPDDDPVLSVCSVVVSVVLNVVLVVCVVPPDSLVSLVVSLVSLVVSLVNVVVCVVVVSDDPCCNVPRSVVSNVSSSVSSVSSSVSD/DPPPPDPVQVVLLVLCVLLVVLLVCLVVPNQQDPPQGGSLVSNLVSLLVVLLVLLVVLLVLLVPDDDPVLSVCSVVVSVVLNVVLVVCVVPPDSLVSLVVSLVSLVVSLVNVVVCVVVVSDDPCCNVPRSVVSNVSSSVSSVSSSVSD

Radius of gyration: 18.75 Å; Cα contacts (8 Å, |Δi|>4): 346; chains: 2; bounding box: 42×54×50 Å

Secondary structure (DSSP, 8-state):
------HHHHHHHHTHHHHHHHHHHHHTT--EETTTEEHHHHHHHHHHHHHHHHHHHHHHHGGG---HHHHHHHHHHHHHHHHHHHHHHHHS-HHHHHHHHHHHHHHHHHHHHHHHHTTSS-HHHIIIIIHHHHHHHHHHHHHHHHH-/------HHHHHHHHTHHHHHHHHHHHHTT--EETTTEEHHHHHHHHHHHHHHHHHHHHHHHGGG---HHHHHHHHHHHHHHHHHHHHHHHHS-HHHHHHHHHHHHHHHHHHHHHHHHTTSS-HHHIIIIIHHHHHHHHHHHHHHHHH-

Sequence (296 aa):
MKNQKSIDVYLAYSGLIPFLFFTICLLFNYKHTLIFGNTIQALSIYGLIIASFLAGTHWGRQINIESPIVKLLLQISSNINVITIWFAYLNLNSKYFILLLIIEFLVLLKIDYYIYKLKITSSRYFLYIRLPITIAVVILLAISWSLIMKNQKSIDVYLAYSGLIPFLFFTICLLFNYKHTLIFGNTIQALSIYGLIIASFLAGTHWGRQINIESPIVKLLLQISSNINVITIWFAYLNLNSKYFILLLIIEFLVLLKIDYYIYKLKITSSRYFLYIRLPITIAVVILLAISWSLI